Protein AF-W6KWW4-F1 (afdb_monomer_lite)

Sequence (302 aa):
MRHRQSNPKSNSNQPVPDLIQRDVLSSSEQDKVLVYFANSLRTSAMLLRVLACLHSFLAFVYTGFLFSGTVFASTALGPEERERLSRLLNVTTLMKATPPSIATGNSNAPHPSRLDQQTALQGLINGVTTSWGSMTIPLSVFCTLISIFLLLLGGYGCWKACLALRVSTEELLRMAPGNPHEEVRVDASKVPRPWGGAGRRSWNPKSPYFQYGISICASIQALVWAFAMMKANHATRELYGRIDPSLAPKLWFGIAGSFTEIITVFWQPLFHWFIGSMIQSMFTTREDLFSLSKARYVFEKL

Structure (mmCIF, N/CA/C/O backbone):
data_AF-W6KWW4-F1
#
_entry.id   AF-W6KWW4-F1
#
loop_
_atom_site.group_PDB
_atom_site.id
_atom_site.type_symbol
_atom_site.label_atom_id
_atom_site.label_alt_id
_atom_site.label_comp_id
_atom_site.label_asym_id
_atom_site.label_entity_id
_atom_site.label_seq_id
_atom_site.pdbx_PDB_ins_code
_atom_site.Cartn_x
_atom_site.Cartn_y
_atom_site.Cartn_z
_atom_site.occupancy
_atom_site.B_iso_or_equiv
_atom_site.auth_seq_id
_atom_site.auth_comp_id
_atom_site.auth_asym_id
_atom_site.auth_atom_id
_atom_site.pdbx_PDB_model_num
ATOM 1 N N . MET A 1 1 ? -21.616 14.546 6.491 1.00 34.47 1 MET A N 1
ATOM 2 C CA . MET A 1 1 ? -21.088 15.313 7.641 1.00 34.47 1 MET A CA 1
ATOM 3 C C . MET A 1 1 ? -21.943 16.559 7.817 1.00 34.47 1 MET A C 1
ATOM 5 O O . MET A 1 1 ? -21.930 17.413 6.942 1.00 34.47 1 MET A O 1
ATOM 9 N N . ARG A 1 2 ? -22.765 16.628 8.871 1.00 37.69 2 ARG A N 1
ATOM 10 C CA . ARG A 1 2 ? -23.582 17.814 9.182 1.00 37.69 2 ARG A CA 1
ATOM 11 C C . ARG A 1 2 ? -22.686 18.846 9.869 1.00 37.69 2 ARG A C 1
ATOM 13 O O . ARG A 1 2 ? -22.168 18.569 10.947 1.00 37.69 2 ARG A O 1
ATOM 20 N N . HIS A 1 3 ? -22.497 20.007 9.245 1.00 38.69 3 HIS A N 1
ATOM 21 C CA . HIS A 1 3 ? -21.849 21.149 9.883 1.00 38.69 3 HIS A CA 1
ATOM 22 C C . HIS A 1 3 ? -22.683 21.584 11.090 1.00 38.69 3 HIS A C 1
ATOM 24 O O . HIS A 1 3 ? -23.846 21.961 10.955 1.00 38.69 3 HIS A O 1
ATOM 30 N N . ARG A 1 4 ? -22.083 21.499 12.279 1.00 46.47 4 ARG A N 1
ATOM 31 C CA . ARG A 1 4 ? -22.642 22.023 13.524 1.00 46.47 4 ARG A CA 1
ATOM 32 C C . ARG A 1 4 ? -22.645 23.550 13.394 1.00 46.47 4 ARG A C 1
ATOM 34 O O . ARG A 1 4 ? -21.594 24.175 13.508 1.00 46.47 4 ARG A O 1
ATOM 41 N N . GLN A 1 5 ? -23.795 24.134 13.063 1.00 48.34 5 GLN A N 1
ATOM 42 C CA . GLN A 1 5 ? -23.975 25.582 13.108 1.00 48.34 5 GLN A CA 1
ATOM 43 C C . GLN A 1 5 ? -23.761 26.043 14.552 1.00 48.34 5 GLN A C 1
ATOM 45 O O . GLN A 1 5 ? -24.385 25.529 15.482 1.00 48.34 5 GLN A O 1
ATOM 50 N N . SER A 1 6 ? -22.830 26.976 14.737 1.00 52.91 6 SER A N 1
ATOM 51 C CA . SER A 1 6 ? -22.618 27.681 15.995 1.00 52.91 6 SER A CA 1
ATOM 52 C C . SER A 1 6 ? -23.889 28.450 16.334 1.00 52.91 6 SER A C 1
ATOM 54 O O . SER A 1 6 ? -24.252 29.391 15.627 1.00 52.91 6 SER A O 1
ATOM 56 N N . ASN A 1 7 ? -24.581 28.017 17.383 1.00 47.53 7 ASN A N 1
ATOM 57 C CA . ASN A 1 7 ? -25.821 28.642 17.813 1.00 47.53 7 ASN A CA 1
ATOM 58 C C . ASN A 1 7 ? -25.520 30.060 18.350 1.00 47.53 7 ASN A C 1
ATOM 60 O O . ASN A 1 7 ? -24.579 30.214 19.138 1.00 47.53 7 ASN A O 1
ATOM 64 N N . PRO A 1 8 ? -26.274 31.095 17.939 1.00 55.78 8 PRO A N 1
ATOM 65 C CA . PRO A 1 8 ? -26.162 32.436 18.498 1.00 55.78 8 PRO A CA 1
ATOM 66 C C . PRO A 1 8 ? -26.522 32.430 19.989 1.00 55.78 8 PRO A C 1
ATOM 68 O O . PRO A 1 8 ? -27.323 31.617 20.446 1.00 55.78 8 PRO A O 1
ATOM 71 N N . LYS A 1 9 ? -25.891 33.342 20.739 1.00 55.72 9 LYS A N 1
ATOM 72 C CA . LYS A 1 9 ? -26.060 33.572 22.183 1.00 55.72 9 LYS A CA 1
ATOM 73 C C . LYS A 1 9 ? -27.535 33.466 22.602 1.00 55.72 9 LYS A C 1
ATOM 75 O O . LYS A 1 9 ? -28.313 34.389 22.382 1.00 55.72 9 LYS A O 1
ATOM 80 N N . SER A 1 10 ? -27.890 32.336 23.210 1.00 49.59 10 SER A N 1
ATOM 81 C CA . SER A 1 10 ? -29.206 32.100 23.796 1.00 49.59 10 SER A CA 1
ATOM 82 C C . SER A 1 10 ? -29.290 32.799 25.149 1.00 49.59 10 SER A C 1
ATOM 84 O O . SER A 1 10 ? -28.442 32.591 26.015 1.00 49.59 10 SER A O 1
ATOM 86 N N . ASN A 1 11 ? -30.316 33.632 25.301 1.00 52.97 11 ASN A N 1
ATOM 87 C CA . ASN A 1 11 ? -30.688 34.329 26.530 1.00 52.97 11 ASN A CA 1
ATOM 88 C C . ASN A 1 11 ? -30.894 33.341 27.696 1.00 52.97 11 ASN A C 1
ATOM 90 O O . ASN A 1 11 ? -31.477 32.273 27.522 1.00 52.97 11 ASN A O 1
ATOM 94 N N . SER A 1 12 ? -30.430 33.716 28.889 1.00 56.47 12 SER A N 1
ATOM 95 C CA . SER A 1 12 ? -30.140 32.825 30.023 1.00 56.47 12 SER A CA 1
ATOM 96 C C . SER A 1 12 ? -31.324 32.357 30.881 1.00 56.47 12 SER A C 1
ATOM 98 O O . SER A 1 12 ? -31.077 31.751 31.914 1.00 56.47 12 SER A O 1
ATOM 100 N N . ASN A 1 13 ? -32.585 32.619 30.520 1.00 58.53 13 ASN A N 1
ATOM 101 C CA . ASN A 1 13 ? -33.708 32.449 31.464 1.00 58.53 13 ASN A CA 1
ATOM 102 C C . ASN A 1 13 ? -34.874 31.583 30.952 1.00 58.53 13 ASN A C 1
ATOM 104 O O . ASN A 1 13 ? -35.964 31.648 31.516 1.00 58.53 13 ASN A O 1
ATOM 108 N N . GLN A 1 14 ? -34.684 30.765 29.911 1.00 57.78 14 GLN A N 1
ATOM 109 C CA . GLN A 1 14 ? -35.671 29.725 29.598 1.00 57.78 14 GLN A CA 1
ATOM 110 C C . GLN A 1 14 ? -35.339 28.438 30.369 1.00 57.78 14 GLN A C 1
ATOM 112 O O . GLN A 1 14 ? -34.200 27.974 30.273 1.00 57.78 14 GLN A O 1
ATOM 117 N N . PRO A 1 15 ? -36.296 27.847 31.117 1.00 59.34 15 PRO A N 1
ATOM 118 C CA . PRO A 1 15 ? -36.127 26.508 31.665 1.00 59.34 15 PRO A CA 1
ATOM 119 C C . PRO A 1 15 ? -35.857 25.576 30.486 1.00 59.34 15 PRO A C 1
ATOM 121 O O . PRO A 1 15 ? -36.672 25.487 29.568 1.00 59.34 15 PRO A O 1
ATOM 124 N N . VAL A 1 16 ? -34.668 24.969 30.465 1.00 58.69 16 VAL A N 1
ATOM 125 C CA . VAL A 1 16 ? -34.269 24.013 29.428 1.00 58.69 16 VAL A CA 1
ATOM 126 C C . VAL A 1 16 ? -35.353 22.935 29.396 1.00 58.69 16 VAL A C 1
ATOM 128 O O . VAL A 1 16 ? -35.527 22.246 30.399 1.00 58.69 16 VAL A O 1
ATOM 131 N N . PRO A 1 17 ? -36.144 22.834 28.316 1.00 52.50 17 PRO A N 1
ATOM 132 C CA . PRO A 1 17 ? -37.313 21.976 28.317 1.00 52.50 17 PRO A CA 1
ATOM 133 C C . PRO A 1 17 ? -36.867 20.514 28.397 1.00 52.50 17 PRO A C 1
ATOM 135 O O . PRO A 1 17 ? -35.892 20.132 27.745 1.00 52.50 17 PRO A O 1
ATOM 138 N N . ASP A 1 18 ? -37.630 19.718 29.151 1.00 55.75 18 ASP A N 1
ATOM 139 C CA . ASP A 1 18 ? -37.575 18.261 29.399 1.00 55.75 18 ASP A CA 1
ATOM 140 C C . ASP A 1 18 ? -37.311 17.342 28.182 1.00 55.75 18 ASP A C 1
ATOM 142 O O . ASP A 1 18 ? -37.297 16.117 28.307 1.00 55.75 18 ASP A O 1
ATOM 146 N N . LEU A 1 19 ? -37.091 17.879 26.980 1.00 52.06 19 LEU A N 1
ATOM 147 C CA . LEU A 1 19 ? -36.761 17.110 25.783 1.00 52.06 19 LEU A CA 1
ATOM 148 C C . LEU A 1 19 ? -35.412 16.386 25.876 1.00 52.06 19 LEU A C 1
ATOM 150 O O . LEU A 1 19 ? -35.273 15.332 25.267 1.00 52.06 19 LEU A O 1
ATOM 154 N N . ILE A 1 20 ? -34.438 16.889 26.643 1.00 53.47 20 ILE A N 1
ATOM 155 C CA . ILE A 1 20 ? -33.155 16.178 26.825 1.00 53.47 20 ILE A CA 1
ATOM 156 C C . ILE A 1 20 ? -33.319 14.974 27.768 1.00 53.47 20 ILE A C 1
ATOM 158 O O . ILE A 1 20 ? -32.588 13.995 27.651 1.00 53.47 20 ILE A O 1
ATOM 162 N N . GLN A 1 21 ? -34.312 14.999 28.661 1.00 55.28 21 GLN A N 1
ATOM 163 C CA . GLN A 1 21 ? -34.545 13.921 29.624 1.00 55.28 21 GLN A CA 1
ATOM 164 C C . GLN A 1 21 ? -35.300 12.727 29.020 1.00 55.28 21 GLN A C 1
ATOM 166 O O . GLN A 1 21 ? -35.237 11.628 29.563 1.00 55.28 21 GLN A O 1
ATOM 171 N N . ARG A 1 22 ? -35.994 12.917 27.888 1.00 55.47 22 ARG A N 1
ATOM 172 C CA . ARG A 1 22 ? -36.823 11.873 27.258 1.00 55.47 22 ARG A CA 1
ATOM 173 C C . ARG A 1 22 ? -36.096 10.972 26.260 1.00 55.47 22 ARG A C 1
ATOM 175 O O . ARG A 1 22 ? -36.643 9.929 25.928 1.00 55.47 22 ARG A O 1
ATOM 182 N N . ASP A 1 23 ? -34.886 11.331 25.836 1.00 62.72 23 ASP A N 1
ATOM 183 C CA . ASP A 1 23 ? -34.110 10.585 24.827 1.00 62.72 23 ASP A CA 1
ATOM 184 C C . ASP A 1 23 ? -32.843 9.924 25.407 1.00 62.72 23 ASP A C 1
ATOM 186 O O . ASP A 1 23 ? -31.876 9.631 24.698 1.00 62.72 23 ASP A O 1
ATOM 190 N N . VAL A 1 24 ? -32.822 9.674 26.719 1.00 75.62 24 VAL A N 1
ATOM 191 C CA . VAL A 1 24 ? -31.775 8.848 27.330 1.00 75.62 24 VAL A CA 1
ATOM 192 C C . VAL A 1 24 ? -32.091 7.386 27.016 1.00 75.62 24 VAL A C 1
ATOM 194 O O . VAL A 1 24 ? -33.032 6.815 27.562 1.00 75.62 24 VAL A O 1
ATOM 197 N N . LEU A 1 25 ? -31.306 6.790 26.112 1.00 78.50 25 LEU A N 1
ATOM 198 C CA . LEU A 1 25 ? -31.387 5.367 25.764 1.00 78.50 25 LEU A CA 1
ATOM 199 C C . LEU A 1 25 ? -31.411 4.508 27.031 1.00 78.50 25 LEU A C 1
ATOM 201 O O . LEU A 1 25 ? -30.569 4.693 27.916 1.00 78.50 25 LEU A O 1
ATOM 205 N N . SER A 1 26 ? -32.313 3.529 27.087 1.00 84.12 26 SER A N 1
ATOM 206 C CA . SER A 1 26 ? -32.343 2.556 28.182 1.00 84.12 26 SER A CA 1
ATOM 207 C C . SER A 1 26 ? -31.029 1.767 28.249 1.00 84.12 26 SER A C 1
ATOM 209 O O . SER A 1 26 ? -30.353 1.576 27.234 1.00 84.12 26 SER A O 1
ATOM 211 N N . SER A 1 27 ? -30.670 1.242 29.425 1.00 83.75 27 SER A N 1
ATOM 212 C CA . SER A 1 27 ? -29.452 0.429 29.597 1.00 83.75 27 SER A CA 1
ATOM 213 C C . SER A 1 27 ? -29.380 -0.733 28.594 1.00 83.75 27 SER A C 1
ATOM 215 O O . SER A 1 27 ? -28.326 -0.991 28.012 1.00 83.75 27 SER A O 1
ATOM 217 N N . SER A 1 28 ? -30.527 -1.355 28.300 1.00 87.25 28 SER A N 1
ATOM 218 C CA . SER A 1 28 ? -30.650 -2.432 27.311 1.00 87.25 28 SER A CA 1
ATOM 219 C C . SER A 1 28 ? -30.416 -1.980 25.861 1.00 87.25 28 SER A C 1
ATOM 221 O O . SER A 1 28 ? -29.899 -2.744 25.045 1.00 87.25 28 SER A O 1
ATOM 223 N N . GLU A 1 29 ? -30.782 -0.746 25.508 1.00 87.56 29 GLU A N 1
ATOM 224 C CA . GLU A 1 29 ? -30.522 -0.185 24.179 1.00 87.56 29 GLU A CA 1
ATOM 225 C C . GLU A 1 29 ? -29.062 0.227 24.037 1.00 87.56 29 GLU A C 1
ATOM 227 O O . GLU A 1 29 ? -28.452 -0.038 23.002 1.00 87.56 29 GLU A O 1
ATOM 232 N N . GLN A 1 30 ? -28.471 0.792 25.092 1.00 86.12 30 GLN A N 1
ATOM 233 C CA . GLN A 1 30 ? -27.044 1.105 25.128 1.00 86.12 30 GLN A CA 1
ATOM 234 C C . GLN A 1 30 ? -26.189 -0.161 24.948 1.00 86.12 30 GLN A C 1
ATOM 236 O O . GLN A 1 30 ? -25.231 -0.140 24.173 1.00 86.12 30 GLN A O 1
ATOM 241 N N . ASP A 1 31 ? -26.572 -1.283 25.571 1.00 88.12 31 ASP A N 1
ATOM 242 C CA . ASP A 1 31 ? -25.950 -2.594 25.341 1.00 88.12 31 ASP A CA 1
ATOM 243 C C . ASP A 1 31 ? -26.013 -3.015 23.872 1.00 88.12 31 ASP A C 1
ATOM 245 O O . ASP A 1 31 ? -24.997 -3.384 23.278 1.00 88.12 31 ASP A O 1
ATOM 249 N N . LYS A 1 32 ? -27.196 -2.922 23.254 1.00 90.81 32 LYS A N 1
ATOM 250 C CA . LYS A 1 32 ? -27.379 -3.267 21.836 1.00 90.81 32 LYS A CA 1
ATOM 251 C C . LYS A 1 32 ? -26.505 -2.399 20.933 1.00 90.81 32 LYS A C 1
ATOM 253 O O . LYS A 1 32 ? -25.902 -2.920 19.995 1.00 90.81 32 LYS A O 1
ATOM 258 N N . VAL A 1 33 ? -26.398 -1.103 21.227 1.00 90.00 33 VAL A N 1
ATOM 259 C CA . VAL A 1 33 ? -25.553 -0.161 20.479 1.00 90.00 33 VAL A CA 1
ATOM 260 C C . VAL A 1 33 ? -24.068 -0.510 20.634 1.00 90.00 33 VAL A C 1
ATOM 262 O O . VAL A 1 33 ? -23.355 -0.593 19.632 1.00 90.00 33 VAL A O 1
ATOM 265 N N . LEU A 1 34 ? -23.596 -0.786 21.855 1.00 89.31 34 LEU A N 1
ATOM 266 C CA . LEU A 1 34 ? -22.210 -1.202 22.110 1.00 89.31 34 LEU A CA 1
ATOM 267 C C . LEU A 1 34 ? -21.867 -2.512 21.390 1.00 89.31 34 LEU A C 1
ATOM 269 O O . LEU A 1 34 ? -20.832 -2.600 20.727 1.00 89.31 34 LEU A O 1
ATOM 273 N N . VAL A 1 35 ? -22.751 -3.510 21.468 1.00 91.12 35 VAL A N 1
ATOM 274 C CA . VAL A 1 35 ? -22.589 -4.796 20.773 1.00 91.12 35 VAL A CA 1
ATOM 275 C C . VAL A 1 35 ? -22.565 -4.598 19.257 1.00 91.12 35 VAL A C 1
ATOM 277 O O . VAL A 1 35 ? -21.715 -5.174 18.576 1.00 91.12 35 VAL A O 1
ATOM 280 N N . TYR A 1 36 ? -23.443 -3.750 18.717 1.00 92.62 36 TYR A N 1
ATOM 281 C CA . TYR A 1 36 ? -23.451 -3.413 17.294 1.00 92.62 36 TYR A CA 1
ATOM 282 C C . TYR A 1 36 ? -22.120 -2.791 16.845 1.00 92.62 36 TYR A C 1
ATOM 284 O O . TYR A 1 36 ? -21.527 -3.244 15.863 1.00 92.62 36 TYR A O 1
ATOM 292 N N . PHE A 1 37 ? -21.593 -1.808 17.583 1.00 92.12 37 PHE A N 1
ATOM 293 C CA . PHE A 1 37 ? -20.307 -1.188 17.254 1.00 92.12 37 PHE A CA 1
ATOM 294 C C . PHE A 1 37 ? -19.126 -2.152 17.400 1.00 92.12 37 PHE A C 1
ATOM 296 O O . PHE A 1 37 ? -18.246 -2.170 16.536 1.00 92.12 37 PHE A O 1
ATOM 303 N N . ALA A 1 38 ? -19.118 -2.999 18.432 1.00 90.75 38 ALA A N 1
ATOM 304 C CA . ALA A 1 38 ? -18.105 -4.038 18.592 1.00 90.75 38 ALA A CA 1
ATOM 305 C C . ALA A 1 38 ? -18.118 -5.024 17.407 1.00 90.75 38 ALA A C 1
ATOM 307 O O . ALA A 1 38 ? -17.063 -5.365 16.861 1.00 90.75 38 ALA A O 1
ATOM 308 N N . ASN A 1 39 ? -19.306 -5.421 16.942 1.00 93.19 39 ASN A N 1
ATOM 309 C CA . ASN A 1 39 ? -19.469 -6.268 15.758 1.00 93.19 39 ASN A CA 1
ATOM 310 C C . ASN A 1 39 ? -19.024 -5.563 14.465 1.00 93.19 39 ASN A C 1
ATOM 312 O O . ASN A 1 39 ? -18.379 -6.182 13.612 1.00 93.19 39 ASN A O 1
ATOM 316 N N . SER A 1 40 ? -19.294 -4.263 14.331 1.00 93.19 40 SER A N 1
ATOM 317 C CA . SER A 1 40 ? -18.820 -3.449 13.205 1.00 93.19 40 SER A CA 1
ATOM 318 C C . SER A 1 40 ? -17.286 -3.357 13.166 1.00 93.19 40 SER A C 1
ATOM 320 O O . SER A 1 40 ? -16.666 -3.599 12.123 1.00 93.19 40 SER A O 1
ATOM 322 N N . LEU A 1 41 ? -16.639 -3.126 14.317 1.00 92.06 41 LEU A N 1
ATOM 323 C CA . LEU A 1 41 ? -15.176 -3.151 14.439 1.00 92.06 41 LEU A CA 1
ATOM 324 C C . LEU A 1 41 ? -14.597 -4.529 14.104 1.00 92.06 41 LEU A C 1
ATOM 326 O O . LEU A 1 41 ? -13.584 -4.619 13.409 1.00 92.06 41 LEU A O 1
ATOM 330 N N . ARG A 1 42 ? -15.250 -5.611 14.541 1.00 92.50 42 ARG A N 1
ATOM 331 C CA . ARG A 1 42 ? -14.840 -6.987 14.222 1.00 92.50 42 ARG A CA 1
ATOM 332 C C . ARG A 1 42 ? -14.908 -7.269 12.722 1.00 92.50 42 ARG A C 1
ATOM 334 O O . ARG A 1 42 ? -13.981 -7.871 12.182 1.00 92.50 42 ARG A O 1
ATOM 341 N N . THR A 1 43 ? -15.964 -6.810 12.055 1.00 93.62 43 THR A N 1
ATOM 342 C CA . THR A 1 43 ? -16.135 -6.943 10.599 1.00 93.62 43 THR A CA 1
ATOM 343 C C . THR A 1 43 ? -15.056 -6.157 9.855 1.00 93.62 43 THR A C 1
ATOM 345 O O . THR A 1 43 ? -14.377 -6.697 8.982 1.00 93.62 43 THR A O 1
ATOM 348 N N . SER A 1 44 ? -14.794 -4.922 10.280 1.00 92.19 44 SER A N 1
ATOM 349 C CA . SER A 1 44 ? -13.699 -4.106 9.745 1.00 92.19 44 SER A CA 1
ATOM 350 C C . SER A 1 44 ? -12.321 -4.757 9.977 1.00 92.19 44 SER A C 1
ATOM 352 O O . SER A 1 44 ? -11.452 -4.725 9.108 1.00 92.19 44 SER A O 1
ATOM 354 N N . ALA A 1 45 ? -12.114 -5.441 11.108 1.00 91.12 45 ALA A N 1
ATOM 355 C CA . ALA A 1 45 ? -10.891 -6.207 11.354 1.00 91.12 45 ALA A CA 1
ATOM 356 C C . ALA A 1 45 ? -10.769 -7.447 10.449 1.00 91.12 45 ALA A C 1
ATOM 358 O O . ALA A 1 45 ? -9.652 -7.840 10.114 1.00 91.12 45 ALA A O 1
ATOM 359 N N . MET A 1 46 ? -11.881 -8.064 10.026 1.00 94.06 46 MET A N 1
ATOM 360 C CA . MET A 1 46 ? -11.849 -9.120 9.005 1.00 94.06 46 MET A CA 1
ATOM 361 C C . MET A 1 46 ? -11.417 -8.566 7.647 1.00 94.06 46 MET A C 1
ATOM 363 O O . MET A 1 46 ? -10.550 -9.166 7.015 1.00 94.06 46 MET A O 1
ATOM 367 N N . LEU A 1 47 ? -11.935 -7.401 7.240 1.00 93.31 47 LEU A N 1
ATOM 368 C CA . LEU A 1 47 ? -11.487 -6.718 6.022 1.00 93.31 47 LEU A CA 1
ATOM 369 C C . LEU A 1 47 ? -9.970 -6.478 6.049 1.00 93.31 47 LEU A C 1
ATOM 371 O O . LEU A 1 47 ? -9.278 -6.770 5.077 1.00 93.31 47 LEU A O 1
ATOM 375 N N . LEU A 1 48 ? -9.427 -6.030 7.184 1.00 90.94 48 LEU A N 1
ATOM 376 C CA . LEU A 1 48 ? -7.989 -5.801 7.322 1.00 90.94 48 LEU A CA 1
ATOM 377 C C . LEU A 1 48 ? -7.158 -7.099 7.214 1.00 90.94 48 LEU A C 1
ATOM 379 O O . LEU A 1 48 ? -6.045 -7.066 6.690 1.00 90.94 48 LEU A O 1
ATOM 383 N N . ARG A 1 49 ? -7.697 -8.256 7.628 1.00 93.06 49 ARG A N 1
ATOM 384 C CA . ARG A 1 49 ? -7.059 -9.567 7.384 1.00 93.06 49 ARG A CA 1
ATOM 385 C C . ARG A 1 49 ? -7.059 -9.927 5.905 1.00 93.06 49 ARG A C 1
ATOM 387 O O . ARG A 1 49 ? -6.031 -10.369 5.406 1.00 93.06 49 ARG A O 1
ATOM 394 N N . VAL A 1 50 ? -8.178 -9.709 5.212 1.00 95.44 50 VAL A N 1
ATOM 395 C CA . VAL A 1 50 ? -8.269 -9.926 3.760 1.00 95.44 50 VAL A CA 1
ATOM 396 C C . VAL A 1 50 ? -7.245 -9.054 3.035 1.00 95.44 50 VAL A C 1
ATOM 398 O O . VAL A 1 50 ? -6.511 -9.554 2.189 1.00 95.44 50 VAL A O 1
ATOM 401 N N . LEU A 1 51 ? -7.108 -7.784 3.428 1.00 91.06 51 LEU A N 1
ATOM 402 C CA . LEU A 1 51 ? -6.096 -6.879 2.877 1.00 91.06 51 LEU A CA 1
ATOM 403 C C . LEU A 1 51 ? -4.659 -7.320 3.190 1.00 91.06 51 LEU A C 1
ATOM 405 O O . LEU A 1 51 ? -3.779 -7.159 2.344 1.00 91.06 51 LEU A O 1
ATOM 409 N N . ALA A 1 52 ? -4.402 -7.892 4.369 1.00 88.94 52 ALA A N 1
ATOM 410 C CA . ALA A 1 52 ? -3.098 -8.468 4.698 1.00 88.94 52 ALA A CA 1
ATOM 411 C C . ALA A 1 52 ? -2.774 -9.680 3.806 1.00 88.94 52 ALA A C 1
ATOM 413 O O . ALA A 1 52 ? -1.674 -9.765 3.265 1.00 88.94 52 ALA A O 1
ATOM 414 N N . CYS A 1 53 ? -3.741 -10.579 3.591 1.00 93.81 53 CYS A N 1
ATOM 415 C CA . CYS A 1 53 ? -3.594 -11.700 2.660 1.00 93.81 53 CYS A CA 1
ATOM 416 C C . CYS A 1 53 ? -3.384 -11.217 1.220 1.00 93.81 53 CYS A C 1
ATOM 418 O O . CYS A 1 53 ? -2.524 -11.746 0.520 1.00 93.81 53 CYS A O 1
ATOM 420 N N . LEU A 1 54 ? -4.114 -10.181 0.797 1.00 92.00 54 LEU A N 1
ATOM 421 C CA . LEU A 1 54 ? -3.964 -9.576 -0.523 1.00 92.00 54 LEU A CA 1
ATOM 422 C C . LEU A 1 54 ? -2.558 -8.986 -0.722 1.00 92.00 54 LEU A C 1
ATOM 424 O O . LEU A 1 54 ? -1.984 -9.172 -1.788 1.00 92.00 54 LEU A O 1
ATOM 428 N N . HIS A 1 55 ? -1.960 -8.356 0.298 1.00 87.69 55 HIS A N 1
ATOM 429 C CA . HIS A 1 55 ? -0.557 -7.913 0.240 1.00 87.69 55 HIS A CA 1
ATOM 430 C C . HIS A 1 55 ? 0.406 -9.071 0.001 1.00 87.69 55 HIS A C 1
ATOM 432 O O . HIS A 1 55 ? 1.275 -8.976 -0.862 1.00 87.69 55 HIS A O 1
ATOM 438 N N . SER A 1 56 ? 0.261 -10.157 0.763 1.00 84.25 56 SER A N 1
ATOM 439 C CA . SER A 1 56 ? 1.112 -11.339 0.611 1.00 84.25 56 SER A CA 1
ATOM 440 C C . SER A 1 56 ? 0.944 -11.979 -0.765 1.00 84.25 56 SER A C 1
ATOM 442 O O . SER A 1 56 ? 1.932 -12.367 -1.382 1.00 84.25 56 SER A O 1
ATOM 444 N N . PHE A 1 57 ? -0.288 -12.037 -1.275 1.00 92.69 57 PHE A N 1
ATOM 445 C CA . PHE A 1 57 ? -0.569 -12.533 -2.618 1.00 92.69 57 PHE A CA 1
ATOM 446 C C . PHE A 1 57 ? 0.048 -11.639 -3.702 1.00 92.69 57 PHE A C 1
ATOM 448 O O . PHE A 1 57 ? 0.708 -12.143 -4.604 1.00 92.69 57 PHE A O 1
ATOM 455 N N . LEU A 1 58 ? -0.085 -10.315 -3.595 1.00 87.50 58 LEU A N 1
ATOM 456 C CA . LEU A 1 58 ? 0.531 -9.381 -4.542 1.00 87.50 58 LEU A CA 1
ATOM 457 C C . LEU A 1 58 ? 2.061 -9.455 -4.500 1.00 87.50 58 LEU A C 1
ATOM 459 O O . LEU A 1 58 ? 2.694 -9.481 -5.551 1.00 87.50 58 LEU A O 1
ATOM 463 N N . ALA A 1 59 ? 2.663 -9.577 -3.314 1.00 87.00 59 ALA A N 1
ATOM 464 C CA . ALA A 1 59 ? 4.101 -9.804 -3.175 1.00 87.00 59 ALA A CA 1
ATOM 465 C C . ALA A 1 59 ? 4.543 -11.110 -3.863 1.00 87.00 59 ALA A C 1
ATOM 467 O O . ALA A 1 59 ? 5.578 -11.143 -4.533 1.00 87.00 59 ALA A O 1
ATOM 468 N N . PHE A 1 60 ? 3.742 -12.173 -3.745 1.00 88.69 60 PHE A N 1
ATOM 469 C CA . PHE A 1 60 ? 3.971 -13.434 -4.449 1.00 88.69 60 PHE A CA 1
ATOM 470 C C . PHE A 1 60 ? 3.875 -13.273 -5.974 1.00 88.69 60 PHE A C 1
ATOM 472 O O . PHE A 1 60 ? 4.767 -13.726 -6.687 1.00 88.69 60 PHE A O 1
ATOM 479 N N . VAL A 1 61 ? 2.863 -12.562 -6.483 1.00 86.75 61 VAL A N 1
ATOM 480 C CA . VAL A 1 61 ? 2.727 -12.260 -7.921 1.00 86.75 61 VAL A CA 1
ATOM 481 C C . VAL A 1 61 ? 3.928 -11.456 -8.434 1.00 86.75 61 VAL A C 1
ATOM 483 O O . VAL A 1 61 ? 4.501 -11.806 -9.462 1.00 86.75 61 VAL A O 1
ATOM 486 N N . TYR A 1 62 ? 4.371 -10.436 -7.693 1.00 80.12 62 TYR A N 1
ATOM 487 C CA . TYR A 1 62 ? 5.564 -9.648 -8.031 1.00 80.12 62 TYR A CA 1
ATOM 488 C C . TYR A 1 62 ? 6.833 -10.500 -8.051 1.00 80.12 62 TYR A C 1
ATOM 490 O O . TYR A 1 62 ? 7.687 -10.329 -8.918 1.00 80.12 62 TYR A O 1
ATOM 498 N N . THR A 1 63 ? 6.945 -11.447 -7.121 1.00 80.88 63 THR A N 1
ATOM 499 C CA . THR A 1 63 ? 8.041 -12.419 -7.104 1.00 80.88 63 THR A CA 1
ATOM 500 C C . THR A 1 63 ? 7.996 -13.292 -8.360 1.00 80.88 63 THR A C 1
ATOM 502 O O . THR A 1 63 ? 9.017 -13.467 -9.021 1.00 80.88 63 THR A O 1
ATOM 505 N N . GLY A 1 64 ? 6.809 -13.766 -8.749 1.00 82.44 64 GLY A N 1
ATOM 506 C CA . GLY A 1 64 ? 6.592 -14.483 -10.005 1.00 82.44 64 GLY A CA 1
ATOM 507 C C . GLY A 1 64 ? 7.025 -13.672 -11.228 1.00 82.44 64 GLY A C 1
ATOM 508 O O . GLY A 1 64 ? 7.754 -14.200 -12.062 1.00 82.44 64 GLY A O 1
ATOM 509 N N . PHE A 1 65 ? 6.666 -12.385 -11.299 1.00 76.62 65 PHE A N 1
ATOM 510 C CA . PHE A 1 65 ? 7.102 -11.495 -12.380 1.00 76.62 65 PHE A CA 1
ATOM 511 C C . PHE A 1 65 ? 8.611 -11.249 -12.396 1.00 76.62 65 PHE A C 1
ATOM 513 O O . PHE A 1 65 ? 9.200 -11.172 -13.471 1.00 76.62 65 PHE A O 1
ATOM 520 N N . LEU A 1 66 ? 9.259 -11.167 -11.232 1.00 80.19 66 LEU A N 1
ATOM 521 C CA . LEU A 1 66 ? 10.716 -11.061 -11.143 1.00 80.19 66 LEU A CA 1
ATOM 522 C C . LEU A 1 66 ? 11.390 -12.305 -11.748 1.00 80.19 66 LEU A C 1
ATOM 524 O O . LEU A 1 66 ? 12.313 -12.193 -12.559 1.00 80.19 66 LEU A O 1
ATOM 528 N N . PHE A 1 67 ? 10.903 -13.498 -11.397 1.00 75.38 67 PHE A N 1
ATOM 529 C CA . PHE A 1 67 ? 11.416 -14.754 -11.943 1.00 75.38 67 PHE A CA 1
ATOM 530 C C . PHE A 1 67 ? 11.085 -14.911 -13.430 1.00 75.38 67 PHE A C 1
ATOM 532 O O . PHE A 1 67 ? 11.964 -15.251 -14.214 1.00 75.38 67 PHE A O 1
ATOM 539 N N . SER A 1 68 ? 9.862 -14.601 -13.864 1.00 75.44 68 SER A N 1
ATOM 540 C CA . SER A 1 68 ? 9.507 -14.691 -15.282 1.00 75.44 68 SER A CA 1
ATOM 541 C C . SER A 1 68 ? 10.255 -13.656 -16.114 1.00 75.44 68 SER A C 1
ATOM 543 O O . SER A 1 68 ? 10.693 -13.975 -17.207 1.00 75.44 68 SER A O 1
ATOM 545 N N . GLY A 1 69 ? 10.442 -12.434 -15.611 1.00 67.00 69 GLY A N 1
ATOM 546 C CA . GLY A 1 69 ? 11.145 -11.352 -16.299 1.00 67.00 69 GLY A CA 1
ATOM 547 C C . GLY A 1 69 ? 12.644 -11.605 -16.434 1.00 67.00 69 GLY A C 1
ATOM 548 O O . GLY A 1 69 ? 13.214 -11.328 -17.483 1.00 67.00 69 GLY A O 1
ATOM 549 N N . THR A 1 70 ? 13.285 -12.206 -15.429 1.00 59.19 70 THR A N 1
ATOM 550 C CA . THR A 1 70 ? 14.689 -12.651 -15.533 1.00 59.19 70 THR A CA 1
ATOM 551 C C . THR A 1 70 ? 14.845 -13.828 -16.502 1.00 59.19 70 THR A C 1
ATOM 553 O O . THR A 1 70 ? 15.804 -13.874 -17.278 1.00 59.19 70 THR A O 1
ATOM 556 N N . VAL A 1 71 ? 13.867 -14.739 -16.544 1.00 52.44 71 VAL A N 1
ATOM 557 C CA . VAL A 1 71 ? 13.813 -15.830 -17.531 1.00 52.44 71 VAL A CA 1
ATOM 558 C C . VAL A 1 71 ? 13.540 -15.296 -18.943 1.00 52.44 71 VAL A C 1
ATOM 560 O O . VAL A 1 71 ? 14.216 -15.691 -19.888 1.00 52.44 71 VAL A O 1
ATOM 563 N N . PHE A 1 72 ? 12.626 -14.341 -19.113 1.00 50.62 72 PHE A N 1
ATOM 564 C CA . PHE A 1 72 ? 12.347 -13.715 -20.406 1.00 50.62 72 PHE A CA 1
ATOM 565 C C . PHE A 1 72 ? 13.514 -12.849 -20.873 1.00 50.62 72 PHE A C 1
ATOM 567 O O . PHE A 1 72 ? 13.917 -12.974 -22.014 1.00 50.62 72 PHE A O 1
ATOM 574 N N . ALA A 1 73 ? 14.146 -12.043 -20.022 1.00 55.59 73 ALA A N 1
ATOM 575 C CA . ALA A 1 73 ? 15.321 -11.261 -20.416 1.00 55.59 73 ALA A CA 1
ATOM 576 C C . ALA A 1 73 ? 16.510 -12.153 -20.825 1.00 55.59 73 ALA A C 1
ATOM 578 O O . ALA A 1 73 ? 17.271 -11.805 -21.728 1.00 55.59 73 ALA A O 1
ATOM 579 N N . SER A 1 74 ? 16.658 -13.329 -20.204 1.00 50.88 74 SER A N 1
ATOM 580 C CA . SER A 1 74 ? 17.704 -14.289 -20.574 1.00 50.88 74 SER A CA 1
ATOM 581 C C . SER A 1 74 ? 17.386 -15.098 -21.839 1.00 50.88 74 SER A C 1
ATOM 583 O O . SER A 1 74 ? 18.329 -15.569 -22.480 1.00 50.88 74 SER A O 1
ATOM 585 N N . THR A 1 75 ? 16.112 -15.201 -22.243 1.00 49.59 75 THR A N 1
ATOM 586 C CA . THR A 1 75 ? 15.652 -15.981 -23.414 1.00 49.59 75 THR A CA 1
ATOM 587 C C . THR A 1 75 ? 15.183 -15.143 -24.611 1.00 49.59 75 THR A C 1
ATOM 589 O O . THR A 1 75 ? 15.228 -15.633 -25.734 1.00 49.59 75 THR A O 1
ATOM 592 N N . ALA A 1 76 ? 14.775 -13.887 -24.405 1.00 46.31 76 ALA A N 1
ATOM 593 C CA . ALA A 1 76 ? 14.183 -13.013 -25.424 1.00 46.31 76 ALA A CA 1
ATOM 594 C C . ALA A 1 76 ? 15.190 -12.563 -26.483 1.00 46.31 76 ALA A C 1
ATOM 596 O O . ALA A 1 76 ? 14.818 -12.380 -27.633 1.00 46.31 76 ALA A O 1
ATOM 597 N N . LEU A 1 77 ? 16.471 -12.458 -26.127 1.00 50.44 77 LEU A N 1
ATOM 598 C CA . LEU A 1 77 ? 17.535 -12.407 -27.123 1.00 50.44 77 LEU A CA 1
ATOM 599 C C . LEU A 1 77 ? 17.765 -13.831 -27.629 1.00 50.44 77 LEU A C 1
ATOM 601 O O . LEU A 1 77 ? 18.613 -14.553 -27.091 1.00 50.44 77 LEU A O 1
ATOM 605 N N . GLY A 1 78 ? 16.989 -14.223 -28.640 1.00 56.53 78 GLY A N 1
ATOM 606 C CA . GLY A 1 78 ? 17.173 -15.492 -29.334 1.00 56.53 78 GLY A CA 1
ATOM 607 C C . GLY A 1 78 ? 18.621 -15.640 -29.829 1.00 56.53 78 GLY A C 1
ATOM 608 O O . GLY A 1 78 ? 19.304 -14.632 -30.050 1.00 56.53 78 GLY A O 1
ATOM 609 N N . PRO A 1 79 ? 19.126 -16.873 -30.009 1.00 65.31 79 PRO A N 1
ATOM 610 C CA . PRO A 1 79 ? 20.505 -17.097 -30.445 1.00 65.31 79 PRO A CA 1
ATOM 611 C C . PRO A 1 79 ? 20.828 -16.345 -31.747 1.00 65.31 79 PRO A C 1
ATOM 613 O O . PRO A 1 79 ? 21.900 -15.756 -31.841 1.00 65.31 79 PRO A O 1
ATOM 616 N N . GLU A 1 80 ? 19.874 -16.246 -32.681 1.00 64.31 80 GLU A N 1
ATOM 617 C CA . GLU A 1 80 ? 20.022 -15.457 -33.913 1.00 64.31 80 GLU A CA 1
ATOM 618 C C . GLU A 1 80 ? 20.129 -13.946 -33.681 1.00 64.31 80 GLU A C 1
ATOM 620 O O . GLU A 1 80 ? 20.882 -13.276 -34.381 1.00 64.31 80 GLU A O 1
ATOM 625 N N . GLU A 1 81 ? 19.395 -13.374 -32.724 1.00 60.34 81 GLU A N 1
ATOM 626 C CA . GLU A 1 81 ? 19.487 -11.940 -32.432 1.00 60.34 81 GLU A CA 1
ATOM 627 C C . GLU A 1 81 ? 20.785 -11.606 -31.707 1.00 60.34 81 GLU A C 1
ATOM 62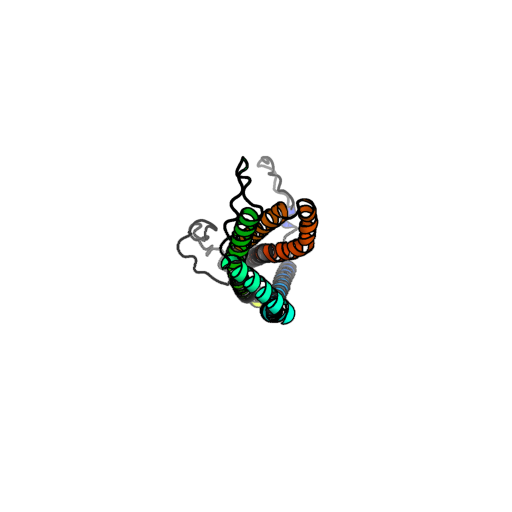9 O O . GLU A 1 81 ? 21.417 -10.602 -32.035 1.00 60.34 81 GLU A O 1
ATOM 634 N N . ARG A 1 82 ? 21.241 -12.479 -30.796 1.00 63.16 82 ARG A N 1
ATOM 635 C CA . ARG A 1 82 ? 22.584 -12.374 -30.204 1.00 63.16 82 ARG A CA 1
ATOM 636 C C . ARG A 1 82 ? 23.663 -12.467 -31.269 1.00 63.16 82 ARG A C 1
ATOM 638 O O . ARG A 1 82 ? 24.631 -11.713 -31.216 1.00 63.16 82 ARG A O 1
ATOM 645 N N . GLU A 1 83 ? 23.488 -13.360 -32.237 1.00 68.94 83 GLU A N 1
ATOM 646 C CA . GLU A 1 83 ? 24.420 -13.521 -33.344 1.00 68.94 83 GLU A CA 1
ATOM 647 C C . GLU A 1 83 ? 24.366 -12.340 -34.323 1.00 68.94 83 GLU A C 1
ATOM 649 O O . GLU A 1 83 ? 25.401 -11.872 -34.785 1.00 68.94 83 GLU A O 1
ATOM 654 N N . ARG A 1 84 ? 23.191 -11.773 -34.609 1.00 67.19 84 ARG A N 1
ATOM 655 C CA . ARG A 1 84 ? 23.072 -10.539 -35.401 1.00 67.19 84 ARG A CA 1
ATOM 656 C C . ARG A 1 84 ? 23.725 -9.358 -34.695 1.00 67.19 84 ARG A C 1
ATOM 658 O O . ARG A 1 84 ? 24.446 -8.606 -35.344 1.00 67.19 84 ARG A O 1
ATOM 665 N N . LEU A 1 85 ? 23.527 -9.219 -33.385 1.00 62.25 85 LEU A N 1
ATOM 666 C CA . LEU A 1 85 ? 24.192 -8.198 -32.576 1.00 62.25 85 LEU A CA 1
ATOM 667 C C . LEU A 1 85 ? 25.709 -8.393 -32.566 1.00 62.25 85 LEU A C 1
ATOM 669 O O . LEU A 1 85 ? 26.436 -7.422 -32.762 1.00 62.25 85 LEU A O 1
ATOM 673 N N . SER A 1 86 ? 26.195 -9.627 -32.408 1.00 65.62 86 SER A N 1
ATOM 674 C CA . SER A 1 86 ? 27.633 -9.915 -32.422 1.00 65.62 86 SER A CA 1
ATOM 675 C C . SER A 1 86 ? 28.252 -9.706 -33.806 1.00 65.62 86 SER A C 1
ATOM 677 O O . SER A 1 86 ? 29.335 -9.134 -33.905 1.00 65.62 86 SER A O 1
ATOM 679 N N . ARG A 1 87 ? 27.551 -10.071 -34.889 1.00 70.50 87 ARG A N 1
ATOM 680 C CA . ARG A 1 87 ? 27.971 -9.796 -36.273 1.00 70.50 87 ARG A CA 1
ATOM 681 C C . ARG A 1 87 ? 27.995 -8.297 -36.564 1.00 70.50 87 ARG A C 1
ATOM 683 O O . ARG A 1 87 ? 28.968 -7.824 -37.139 1.00 70.50 87 ARG A O 1
ATOM 690 N N . LEU A 1 88 ? 26.983 -7.540 -36.139 1.00 63.12 88 LEU A N 1
ATOM 691 C CA . LEU A 1 88 ? 26.967 -6.080 -36.283 1.00 63.12 88 LEU A CA 1
ATOM 692 C C . LEU A 1 88 ? 28.110 -5.429 -35.497 1.00 63.12 88 LEU A C 1
ATOM 694 O O . LEU A 1 88 ? 28.795 -4.557 -36.031 1.00 63.12 88 LEU A O 1
ATOM 698 N N . LEU A 1 89 ? 28.381 -5.892 -34.274 1.00 61.06 89 LEU A N 1
ATOM 699 C CA . LEU A 1 89 ? 29.544 -5.468 -33.491 1.00 61.06 89 LEU A CA 1
ATOM 700 C C . LEU A 1 89 ? 30.863 -5.783 -34.212 1.00 61.06 89 LEU A C 1
ATOM 702 O O . LEU A 1 89 ? 31.695 -4.888 -34.327 1.00 61.06 89 LEU A O 1
ATOM 706 N N . ASN A 1 90 ? 31.013 -6.991 -34.769 1.00 67.12 90 ASN A N 1
ATOM 707 C CA . ASN A 1 90 ? 32.218 -7.439 -35.476 1.00 67.12 90 ASN A CA 1
ATOM 708 C C . ASN A 1 90 ? 32.472 -6.698 -36.798 1.00 67.12 90 ASN A C 1
ATOM 710 O O . ASN A 1 90 ? 33.607 -6.335 -37.095 1.00 67.12 90 ASN A O 1
ATOM 714 N N . VAL A 1 91 ? 31.430 -6.436 -37.593 1.00 63.88 91 VAL A N 1
ATOM 715 C CA . VAL A 1 91 ? 31.550 -5.628 -38.820 1.00 63.88 91 VAL A CA 1
ATOM 716 C C . VAL A 1 91 ? 31.965 -4.198 -38.468 1.00 63.88 91 VAL A C 1
ATOM 718 O O . VAL A 1 91 ? 32.808 -3.608 -39.142 1.00 63.88 91 VAL A O 1
ATOM 721 N N . THR A 1 92 ? 31.445 -3.663 -37.363 1.00 55.25 92 THR A N 1
ATOM 722 C CA . THR A 1 92 ? 31.792 -2.317 -36.896 1.00 55.25 92 THR A CA 1
ATOM 723 C C . THR A 1 92 ? 33.249 -2.233 -36.414 1.00 55.25 92 THR A C 1
ATOM 725 O O . THR A 1 92 ? 33.938 -1.260 -36.723 1.00 55.25 92 THR A O 1
ATOM 728 N N . THR A 1 93 ? 33.770 -3.243 -35.703 1.00 57.62 93 THR A N 1
ATOM 729 C CA . THR A 1 93 ? 35.201 -3.302 -35.336 1.00 57.62 93 THR A CA 1
ATOM 730 C C . THR A 1 93 ? 36.106 -3.483 -36.550 1.00 57.62 93 THR A C 1
ATOM 732 O O . THR A 1 93 ? 37.178 -2.881 -36.586 1.00 57.62 93 THR A O 1
ATOM 735 N N . LEU A 1 94 ? 35.674 -4.238 -37.564 1.00 53.00 94 LEU A N 1
ATOM 736 C CA . LEU A 1 94 ? 36.439 -4.436 -38.798 1.00 53.00 94 LEU A CA 1
ATOM 737 C C . LEU A 1 94 ? 36.555 -3.142 -39.624 1.00 53.00 94 LEU A C 1
ATOM 739 O O . LEU A 1 94 ? 37.637 -2.810 -40.109 1.00 53.00 94 LEU A O 1
ATOM 743 N N . MET A 1 95 ? 35.477 -2.354 -39.721 1.00 54.72 95 MET A N 1
ATOM 744 C CA . MET A 1 95 ? 35.516 -1.046 -40.395 1.00 54.72 95 MET A CA 1
ATOM 745 C C . MET A 1 95 ? 36.403 -0.031 -39.659 1.00 54.72 95 MET A C 1
ATOM 747 O O . MET A 1 95 ? 37.015 0.818 -40.298 1.00 54.72 95 MET A O 1
ATOM 751 N N . LYS A 1 96 ? 36.551 -0.153 -38.333 1.00 56.16 96 LYS A N 1
ATOM 752 C CA . LYS A 1 96 ? 37.466 0.681 -37.535 1.00 56.16 96 LYS A CA 1
ATOM 753 C C . LYS A 1 96 ? 38.948 0.344 -37.761 1.00 56.16 96 LYS A C 1
ATOM 755 O O . LYS A 1 96 ? 39.806 1.184 -37.507 1.00 56.16 96 LYS A O 1
ATOM 760 N N . ALA A 1 97 ? 39.251 -0.870 -38.224 1.00 56.06 97 ALA A N 1
ATOM 761 C CA . ALA A 1 97 ? 40.616 -1.344 -38.453 1.00 56.06 97 ALA A CA 1
ATOM 762 C C . ALA A 1 97 ? 41.133 -1.087 -39.879 1.00 56.06 97 ALA A C 1
ATOM 764 O O . ALA A 1 97 ? 42.299 -1.360 -40.151 1.00 56.06 97 ALA A O 1
ATOM 765 N N . THR A 1 98 ? 40.299 -0.566 -40.788 1.00 50.50 98 THR A N 1
ATOM 766 C CA . THR A 1 98 ? 40.712 -0.283 -42.169 1.00 50.50 98 THR A CA 1
ATOM 767 C C . THR A 1 98 ? 41.111 1.192 -42.286 1.00 50.50 98 THR A C 1
ATOM 769 O O . THR A 1 98 ? 40.227 2.049 -42.311 1.00 50.50 98 THR A O 1
ATOM 772 N N . PRO A 1 99 ? 42.413 1.537 -42.319 1.00 54.06 99 PRO A N 1
ATOM 773 C CA . PRO A 1 99 ? 42.833 2.918 -42.517 1.00 54.06 99 PRO A CA 1
ATOM 774 C C . PRO A 1 99 ? 42.386 3.408 -43.904 1.00 54.06 99 PRO A C 1
ATOM 776 O O . PRO A 1 99 ? 42.425 2.633 -44.866 1.00 54.06 99 PRO A O 1
ATOM 779 N N . PRO A 1 100 ? 41.970 4.679 -44.040 1.00 55.41 100 PRO A N 1
ATOM 780 C CA . PRO A 1 100 ? 41.605 5.232 -45.333 1.00 55.41 100 PRO A CA 1
ATOM 781 C C . PRO A 1 100 ? 42.840 5.222 -46.236 1.00 55.41 100 PRO A C 1
ATOM 783 O O . PRO A 1 100 ? 43.826 5.913 -45.982 1.00 55.41 100 PRO A O 1
ATOM 786 N N . SER A 1 101 ? 42.790 4.407 -47.290 1.00 53.34 101 SER A N 1
ATOM 787 C CA . SER A 1 101 ? 43.745 4.496 -48.387 1.00 53.34 101 SER A CA 1
ATOM 788 C C . SER A 1 101 ? 43.611 5.892 -48.991 1.00 53.34 101 SER A C 1
ATOM 790 O O . SER A 1 101 ? 42.540 6.284 -49.456 1.00 53.34 101 SER A O 1
ATOM 792 N N . ILE A 1 102 ? 44.683 6.671 -48.872 1.00 52.47 102 ILE A N 1
ATOM 793 C CA . ILE A 1 102 ? 44.769 8.070 -49.278 1.00 52.47 102 ILE A CA 1
ATOM 794 C C . ILE A 1 102 ? 44.611 8.129 -50.801 1.00 52.47 102 ILE A C 1
ATOM 796 O O . ILE A 1 102 ? 45.572 7.941 -51.543 1.00 52.47 102 ILE A O 1
ATOM 800 N N . ALA A 1 103 ? 43.393 8.385 -51.272 1.00 55.44 103 ALA A N 1
ATOM 801 C CA . ALA A 1 103 ? 43.153 8.811 -52.641 1.00 55.44 103 ALA A CA 1
ATOM 802 C C . ALA A 1 103 ? 43.384 10.326 -52.707 1.00 55.44 103 ALA A C 1
ATOM 804 O O . ALA A 1 103 ? 42.561 11.132 -52.274 1.00 55.44 103 ALA A O 1
ATOM 805 N N . THR A 1 104 ? 44.555 10.706 -53.202 1.00 51.84 104 THR A N 1
ATOM 806 C CA . THR A 1 104 ? 44.953 12.078 -53.513 1.00 51.84 104 THR A CA 1
ATOM 807 C C . THR A 1 104 ? 44.101 12.631 -54.658 1.00 51.84 104 THR A C 1
ATOM 809 O O . THR A 1 104 ? 44.284 12.268 -55.816 1.00 51.84 104 THR A O 1
ATOM 812 N N . GLY A 1 105 ? 43.177 13.541 -54.349 1.00 51.91 105 GLY A N 1
ATOM 813 C CA . GLY A 1 105 ? 42.384 14.253 -55.352 1.00 51.91 105 GLY A CA 1
ATOM 814 C C . GLY A 1 105 ? 41.808 15.552 -54.797 1.00 51.91 105 GLY A C 1
ATOM 815 O O . GLY A 1 105 ? 40.854 15.535 -54.029 1.00 51.91 105 GLY A O 1
ATOM 816 N N . ASN A 1 106 ? 42.422 16.676 -55.172 1.00 65.19 106 ASN A N 1
ATOM 817 C CA . ASN A 1 106 ? 42.022 18.041 -54.824 1.00 65.19 106 ASN A CA 1
ATOM 818 C C . ASN A 1 106 ? 40.566 18.354 -55.215 1.00 65.19 106 ASN A C 1
ATOM 820 O O . ASN A 1 106 ? 40.270 18.391 -56.405 1.00 65.19 106 ASN A O 1
ATOM 824 N N . SER A 1 107 ? 39.725 18.739 -54.248 1.00 49.38 107 SER A N 1
ATOM 825 C CA . SER A 1 107 ? 38.767 19.851 -54.405 1.00 49.38 107 SER A CA 1
ATOM 826 C C . SER A 1 107 ? 38.058 20.197 -53.088 1.00 49.38 107 SER A C 1
ATOM 828 O O . SER A 1 107 ? 37.343 19.375 -52.528 1.00 49.38 107 SER A O 1
ATOM 830 N N . ASN A 1 108 ? 38.274 21.437 -52.647 1.00 54.28 108 ASN A N 1
ATOM 831 C CA . ASN A 1 108 ? 37.408 22.367 -51.913 1.00 54.28 108 ASN A CA 1
ATOM 832 C C . ASN A 1 108 ? 36.285 21.848 -50.986 1.00 54.28 108 ASN A C 1
ATOM 834 O O . ASN A 1 108 ? 35.305 21.253 -51.419 1.00 54.28 108 ASN A O 1
ATOM 838 N N . ALA A 1 109 ? 36.397 22.324 -49.737 1.00 57.41 109 ALA A N 1
ATOM 839 C CA . ALA A 1 109 ? 35.485 22.260 -48.593 1.00 57.41 109 ALA A CA 1
ATOM 840 C C . ALA A 1 109 ? 35.363 20.877 -47.912 1.00 57.41 109 ALA A C 1
ATOM 842 O O . ALA A 1 109 ? 34.798 19.948 -48.488 1.00 57.41 109 ALA A O 1
ATOM 843 N N . PRO A 1 110 ? 35.844 20.729 -46.657 1.00 51.66 110 PRO A N 1
ATOM 844 C CA . PRO A 1 110 ? 35.712 19.491 -45.907 1.00 51.66 110 PRO A CA 1
ATOM 845 C C . PRO A 1 110 ? 34.260 19.355 -45.444 1.00 51.66 110 PRO A C 1
ATOM 847 O O . PRO A 1 110 ? 33.886 19.788 -44.355 1.00 51.66 110 PRO A O 1
ATOM 850 N N . HIS A 1 111 ? 33.417 18.761 -46.284 1.00 54.59 111 HIS A N 1
ATOM 851 C CA . HIS A 1 111 ? 32.196 18.155 -45.783 1.00 54.59 111 HIS A CA 1
ATOM 852 C C . HIS A 1 111 ? 32.637 17.020 -44.849 1.00 54.59 111 HIS A C 1
ATOM 854 O O . HIS A 1 111 ? 33.403 16.165 -45.303 1.00 54.59 111 HIS A O 1
ATOM 860 N N . PRO A 1 112 ? 32.218 16.999 -43.566 1.00 57.47 112 PRO A N 1
ATOM 861 C CA . PRO A 1 112 ? 32.492 15.856 -42.707 1.00 57.47 112 PRO A CA 1
ATOM 862 C C . PRO A 1 112 ? 32.020 14.617 -43.457 1.00 57.47 112 PRO A C 1
ATOM 864 O O . PRO A 1 112 ? 30.875 14.562 -43.922 1.00 57.47 112 PRO A O 1
ATOM 867 N N . SER A 1 113 ? 32.941 13.683 -43.683 1.00 67.69 113 SER A N 1
ATOM 868 C CA . SER A 1 113 ? 32.643 12.526 -44.507 1.00 67.69 113 SER A CA 1
ATOM 869 C C . SER A 1 113 ? 31.469 11.789 -43.857 1.00 67.69 113 SER A C 1
ATOM 871 O O . SER A 1 113 ? 31.380 11.696 -42.630 1.00 67.69 113 SER A O 1
ATOM 873 N N . ARG A 1 114 ? 30.526 11.274 -44.656 1.00 61.88 114 ARG A N 1
ATOM 874 C CA . ARG A 1 114 ? 29.399 10.462 -44.147 1.00 61.88 114 ARG A CA 1
ATOM 875 C C . ARG A 1 114 ? 29.870 9.370 -43.174 1.00 61.88 114 ARG A C 1
ATOM 877 O O . ARG A 1 114 ? 29.134 9.007 -42.262 1.00 61.88 114 ARG A O 1
ATOM 884 N N . LEU A 1 115 ? 31.103 8.897 -43.355 1.00 63.50 115 LEU A N 1
ATOM 885 C CA . LEU A 1 115 ? 31.778 7.917 -42.517 1.00 63.50 115 LEU A CA 1
ATOM 886 C C . LEU A 1 115 ? 32.090 8.444 -41.104 1.00 63.50 115 LEU A C 1
ATOM 888 O O . LEU A 1 115 ? 31.854 7.732 -40.128 1.00 63.50 115 LEU A O 1
ATOM 892 N N . ASP A 1 116 ? 32.539 9.694 -40.964 1.00 66.81 116 ASP A N 1
ATOM 893 C CA . ASP A 1 116 ? 32.798 10.321 -39.658 1.00 66.81 116 ASP A CA 1
ATOM 894 C C . ASP A 1 116 ? 31.493 10.549 -38.887 1.00 66.81 116 ASP A C 1
ATOM 896 O O . ASP A 1 116 ? 31.409 10.284 -37.686 1.00 66.81 116 ASP A O 1
ATOM 900 N N . GLN A 1 117 ? 30.436 10.963 -39.593 1.00 67.00 117 GLN A N 1
ATOM 901 C CA . GLN A 1 117 ? 29.112 11.148 -39.002 1.00 67.00 117 GLN A CA 1
ATOM 902 C C . GLN A 1 117 ? 28.504 9.810 -38.556 1.00 67.00 117 GLN A C 1
ATOM 904 O O . GLN A 1 117 ? 27.916 9.734 -37.477 1.00 67.00 117 GLN A O 1
ATOM 909 N N . GLN A 1 118 ? 28.695 8.744 -39.339 1.00 69.69 118 GLN A N 1
ATOM 910 C CA . GLN A 1 118 ? 28.231 7.400 -39.001 1.00 69.69 118 GLN A CA 1
ATOM 911 C C . GLN A 1 118 ? 29.014 6.812 -37.820 1.00 69.69 118 GLN A C 1
ATOM 913 O O . GLN A 1 118 ? 28.407 6.280 -36.896 1.00 69.69 118 GLN A O 1
ATOM 918 N N . THR A 1 119 ? 30.337 6.995 -37.776 1.00 70.69 119 THR A N 1
ATOM 919 C CA . THR A 1 119 ? 31.190 6.524 -36.670 1.00 70.69 119 THR A CA 1
ATOM 920 C C . THR A 1 119 ? 30.875 7.254 -35.360 1.00 70.69 119 THR A C 1
ATOM 922 O O . THR A 1 119 ? 30.802 6.625 -34.302 1.00 70.69 119 THR A O 1
ATOM 925 N N . ALA A 1 120 ? 30.607 8.564 -35.418 1.00 64.94 120 ALA A N 1
ATOM 926 C CA . ALA A 1 120 ? 30.162 9.345 -34.265 1.00 64.94 120 ALA A CA 1
ATOM 927 C C . ALA A 1 120 ? 28.763 8.923 -33.781 1.00 64.94 120 ALA A C 1
ATOM 929 O O . ALA A 1 120 ? 28.543 8.783 -32.576 1.00 64.94 120 ALA A O 1
ATOM 930 N N . LEU A 1 121 ? 27.831 8.655 -34.705 1.00 65.00 121 LEU A N 1
ATOM 931 C CA . LEU A 1 121 ? 26.499 8.145 -34.371 1.00 65.00 121 LEU A CA 1
ATOM 932 C C . LEU A 1 121 ? 26.587 6.756 -33.722 1.00 65.00 121 LEU A C 1
ATOM 934 O O . LEU A 1 121 ? 25.898 6.493 -32.741 1.00 65.00 121 LEU A O 1
ATOM 938 N N . GLN A 1 122 ? 27.477 5.893 -34.214 1.00 65.56 122 GLN A N 1
ATOM 939 C CA . GLN A 1 122 ? 27.688 4.549 -33.679 1.00 65.56 122 GLN A CA 1
ATOM 940 C C . GLN A 1 122 ? 28.335 4.575 -32.290 1.00 65.56 122 GLN A C 1
ATOM 942 O O . GLN A 1 122 ? 27.930 3.821 -31.409 1.00 65.56 122 GLN A O 1
ATOM 947 N N . GLY A 1 123 ? 29.307 5.467 -32.065 1.00 67.00 123 GLY A N 1
ATOM 948 C CA . GLY A 1 123 ? 29.893 5.700 -30.743 1.00 67.00 123 GLY A CA 1
ATOM 949 C C . GLY A 1 123 ? 28.855 6.193 -29.733 1.00 67.00 123 GLY A C 1
ATOM 950 O O . GLY A 1 123 ? 28.847 5.743 -28.588 1.00 67.00 123 GLY A O 1
ATOM 951 N N . LEU A 1 124 ? 27.927 7.045 -30.178 1.00 60.22 124 LEU A N 1
ATOM 952 C CA . LEU A 1 124 ? 26.811 7.522 -29.366 1.00 60.22 124 LEU A CA 1
ATOM 953 C C . LEU A 1 124 ? 25.799 6.402 -29.072 1.00 60.22 124 LEU A C 1
ATOM 955 O O . LEU A 1 124 ? 25.423 6.218 -27.920 1.00 60.22 124 LEU A O 1
ATOM 959 N N . ILE A 1 125 ? 25.397 5.624 -30.084 1.00 61.75 125 ILE A N 1
ATOM 960 C CA . ILE A 1 125 ? 24.470 4.490 -29.930 1.00 61.75 125 ILE A CA 1
ATOM 961 C C . ILE A 1 125 ? 25.058 3.459 -28.972 1.00 61.75 125 ILE A C 1
ATOM 963 O O . ILE A 1 125 ? 24.384 3.061 -28.026 1.00 61.75 125 ILE A O 1
ATOM 967 N N . ASN A 1 126 ? 26.318 3.067 -29.167 1.00 62.59 126 ASN A N 1
ATOM 968 C CA . ASN A 1 126 ? 26.989 2.087 -28.319 1.00 62.59 126 ASN A CA 1
ATOM 969 C C . ASN A 1 126 ? 27.206 2.629 -26.901 1.00 62.59 126 ASN A C 1
ATOM 971 O O . ASN A 1 126 ? 26.975 1.903 -25.940 1.00 62.59 126 ASN A O 1
ATOM 975 N N . GLY A 1 127 ? 27.576 3.903 -26.739 1.00 60.09 127 GLY A N 1
ATOM 976 C CA . GLY A 1 127 ? 27.709 4.539 -25.425 1.00 60.09 127 GLY A CA 1
ATOM 977 C C . GLY A 1 127 ? 26.385 4.612 -24.660 1.00 60.09 127 GLY A C 1
ATOM 978 O O . GLY A 1 127 ? 26.333 4.276 -23.479 1.00 60.09 127 GLY A O 1
ATOM 979 N N . VAL A 1 128 ? 25.292 4.981 -25.336 1.00 55.91 128 VAL A N 1
ATOM 980 C CA . VAL A 1 128 ? 23.957 5.077 -24.726 1.00 55.91 128 VAL A CA 1
ATOM 981 C C . VAL A 1 128 ? 23.401 3.687 -24.404 1.00 55.91 128 VAL A C 1
ATOM 983 O O . VAL A 1 128 ? 22.924 3.456 -23.296 1.00 55.91 128 VAL A O 1
ATOM 986 N N . THR A 1 129 ? 23.508 2.726 -25.318 1.00 55.94 129 THR A N 1
ATOM 987 C CA . THR A 1 129 ? 22.985 1.367 -25.094 1.00 55.94 129 THR A CA 1
ATOM 988 C C . THR A 1 129 ? 23.767 0.598 -24.030 1.00 55.94 129 THR A C 1
ATOM 990 O O . THR A 1 129 ? 23.149 -0.032 -23.173 1.00 55.94 129 THR A O 1
ATOM 993 N N . THR A 1 130 ? 25.100 0.685 -24.007 1.00 58.72 130 THR A N 1
ATOM 994 C CA . THR A 1 130 ? 25.916 -0.039 -23.012 1.00 58.72 130 THR A CA 1
ATOM 995 C C . THR A 1 130 ? 25.846 0.582 -21.619 1.00 58.72 130 THR A C 1
ATOM 997 O O . THR A 1 130 ? 25.786 -0.153 -20.636 1.00 58.72 130 THR A O 1
ATOM 1000 N N . SER A 1 131 ? 25.785 1.913 -21.508 1.00 61.38 131 SER A N 1
ATOM 1001 C CA . SER A 1 131 ? 25.683 2.595 -20.212 1.00 61.38 131 SER A CA 1
ATOM 1002 C C . SER A 1 131 ? 24.291 2.462 -19.585 1.00 61.38 131 SER A C 1
ATOM 1004 O O . SER A 1 131 ? 24.187 2.179 -18.392 1.00 61.38 131 SER A O 1
ATOM 1006 N N . TRP A 1 132 ? 23.219 2.627 -20.367 1.00 54.84 132 TRP A N 1
ATOM 1007 C CA . TRP A 1 132 ? 21.855 2.675 -19.828 1.00 54.84 132 TRP A CA 1
ATOM 1008 C C . TRP A 1 132 ? 21.166 1.309 -19.838 1.00 54.84 132 TRP A C 1
ATOM 1010 O O . TRP A 1 132 ? 20.495 0.951 -18.869 1.00 54.84 132 TRP A O 1
ATOM 1020 N N . GLY A 1 133 ? 21.377 0.497 -20.877 1.00 57.62 133 GLY A N 1
ATOM 1021 C CA . GLY A 1 133 ? 20.851 -0.870 -20.936 1.00 57.62 133 GLY A CA 1
ATOM 1022 C C . GLY A 1 133 ? 21.406 -1.755 -19.815 1.00 57.62 133 GLY A C 1
ATOM 1023 O O . GLY A 1 133 ? 20.668 -2.523 -19.208 1.00 57.62 133 GLY A O 1
ATOM 1024 N N . SER A 1 134 ? 22.685 -1.572 -19.465 1.00 63.19 134 SER A N 1
ATOM 1025 C CA . SER A 1 134 ? 23.334 -2.315 -18.378 1.00 63.19 134 SER A CA 1
ATOM 1026 C C . SER A 1 134 ? 22.804 -1.941 -16.987 1.00 63.19 134 SER A C 1
ATOM 1028 O O . SER A 1 134 ? 22.708 -2.804 -16.120 1.00 63.19 134 SER A O 1
ATOM 1030 N N . MET A 1 135 ? 22.404 -0.681 -16.761 1.00 69.31 135 MET A N 1
ATOM 1031 C CA . MET A 1 135 ? 21.914 -0.232 -15.446 1.00 69.31 135 MET A CA 1
ATOM 1032 C C . MET A 1 135 ? 20.400 -0.386 -15.250 1.00 69.31 135 MET A C 1
ATOM 1034 O O . MET A 1 135 ? 19.946 -0.502 -14.113 1.00 69.31 135 MET A O 1
ATOM 1038 N N . THR A 1 136 ? 19.603 -0.407 -16.320 1.00 69.31 136 THR A N 1
ATOM 1039 C CA . THR A 1 136 ? 18.130 -0.481 -16.224 1.00 69.31 136 THR A CA 1
ATOM 1040 C C . THR A 1 136 ? 17.635 -1.824 -15.691 1.00 69.31 136 THR A C 1
ATOM 1042 O O . THR A 1 136 ? 16.750 -1.842 -14.838 1.00 69.31 136 THR A O 1
ATOM 1045 N N . ILE A 1 137 ? 18.238 -2.938 -16.115 1.00 73.62 137 ILE A N 1
ATOM 1046 C CA . ILE A 1 137 ? 17.891 -4.285 -15.635 1.00 73.62 137 ILE A CA 1
ATOM 1047 C C . ILE A 1 137 ? 18.150 -4.446 -14.124 1.00 73.62 137 ILE A C 1
ATOM 1049 O O . ILE A 1 137 ? 17.201 -4.760 -13.401 1.00 73.62 137 ILE A O 1
ATOM 1053 N N . PRO A 1 138 ? 19.369 -4.216 -13.591 1.00 80.25 138 PRO A N 1
ATOM 1054 C CA . PRO A 1 138 ? 19.620 -4.360 -12.158 1.00 80.25 138 PRO A CA 1
ATOM 1055 C C . PRO A 1 138 ? 18.816 -3.356 -11.328 1.00 80.25 138 PRO A C 1
ATOM 1057 O O . PRO A 1 138 ? 18.349 -3.710 -10.248 1.00 80.25 138 PRO A O 1
ATOM 1060 N N . LEU A 1 139 ? 18.588 -2.137 -11.835 1.00 79.56 139 LEU A N 1
ATOM 1061 C CA . LEU A 1 139 ? 17.723 -1.161 -11.173 1.00 79.56 139 LEU A CA 1
ATOM 1062 C C . LEU A 1 139 ? 16.267 -1.643 -11.112 1.00 79.56 139 LEU A C 1
ATOM 1064 O O . LEU A 1 139 ? 15.637 -1.524 -10.067 1.00 79.56 139 LEU A O 1
ATOM 1068 N N . SER A 1 140 ? 15.745 -2.231 -12.191 1.00 79.44 140 SER A N 1
ATOM 1069 C CA . SER A 1 140 ? 14.396 -2.812 -12.234 1.00 79.44 140 SER A CA 1
ATOM 1070 C C . SER A 1 140 ? 14.234 -3.968 -11.254 1.00 79.44 140 SER A C 1
ATOM 1072 O O . SER A 1 140 ? 13.273 -3.998 -10.480 1.00 79.44 140 SER A O 1
ATOM 1074 N N . VAL A 1 141 ? 15.211 -4.878 -11.216 1.00 83.25 141 VAL A N 1
ATOM 1075 C CA . VAL A 1 141 ? 15.258 -5.981 -10.247 1.00 83.25 141 VAL A CA 1
ATOM 1076 C C . VAL A 1 141 ? 15.283 -5.430 -8.821 1.00 83.25 141 VAL A C 1
ATOM 1078 O O . VAL A 1 141 ? 14.476 -5.840 -7.990 1.00 83.25 141 VAL A O 1
ATOM 1081 N N . PHE A 1 142 ? 16.153 -4.457 -8.543 1.00 86.00 142 PHE A N 1
ATOM 1082 C CA . PHE A 1 142 ? 16.266 -3.826 -7.230 1.00 86.00 142 PHE A CA 1
ATOM 1083 C C . PHE A 1 142 ? 14.965 -3.138 -6.797 1.00 86.00 142 PHE A C 1
ATOM 1085 O O . PHE A 1 142 ? 14.482 -3.382 -5.692 1.00 86.00 142 PHE A O 1
ATOM 1092 N N . CYS A 1 143 ? 14.352 -2.336 -7.672 1.00 84.69 143 CYS A N 1
ATOM 1093 C CA . CYS A 1 143 ? 13.053 -1.720 -7.416 1.00 84.69 143 CYS A CA 1
ATOM 1094 C C . CYS A 1 143 ? 11.986 -2.785 -7.134 1.00 84.69 143 CYS A C 1
ATOM 1096 O O . CYS A 1 143 ? 11.261 -2.679 -6.151 1.00 84.69 143 CYS A O 1
ATOM 1098 N N . THR A 1 144 ? 11.926 -3.855 -7.924 1.00 84.50 144 THR A N 1
ATOM 1099 C CA . THR A 1 144 ? 10.946 -4.931 -7.714 1.00 84.50 144 THR A CA 1
ATOM 1100 C C . THR A 1 144 ? 11.144 -5.624 -6.361 1.00 84.50 144 THR A C 1
ATOM 1102 O O . THR A 1 144 ? 10.170 -5.863 -5.647 1.00 84.50 144 THR A O 1
ATOM 1105 N N . LEU A 1 145 ? 12.392 -5.882 -5.953 1.00 88.75 145 LEU A N 1
ATOM 1106 C CA . LEU A 1 145 ? 12.712 -6.444 -4.635 1.00 88.75 145 LEU A CA 1
ATOM 1107 C C . LEU A 1 145 ? 12.295 -5.514 -3.488 1.00 88.75 145 LEU A C 1
ATOM 1109 O O . LEU A 1 145 ? 11.724 -5.986 -2.503 1.00 88.75 145 LEU A O 1
ATOM 1113 N N . ILE A 1 146 ? 12.522 -4.202 -3.618 1.00 89.94 146 ILE A N 1
ATOM 1114 C CA . ILE A 1 146 ? 12.036 -3.222 -2.637 1.00 89.94 146 ILE A CA 1
ATOM 1115 C C . ILE A 1 146 ? 10.506 -3.239 -2.586 1.00 89.94 146 ILE A C 1
ATOM 1117 O O . ILE A 1 146 ? 9.950 -3.298 -1.490 1.00 89.94 146 ILE A O 1
ATOM 1121 N N . SER A 1 147 ? 9.816 -3.258 -3.730 1.00 88.38 147 SER A N 1
ATOM 1122 C CA . SER A 1 147 ? 8.351 -3.353 -3.769 1.00 88.38 147 SER A CA 1
ATOM 1123 C C . SER A 1 147 ? 7.844 -4.587 -3.028 1.00 88.38 147 SER A C 1
ATOM 1125 O O . SER A 1 147 ? 6.954 -4.453 -2.188 1.00 88.38 147 SER A O 1
ATOM 1127 N N . ILE A 1 148 ? 8.432 -5.763 -3.282 1.00 89.75 148 ILE A N 1
ATOM 1128 C CA . ILE A 1 148 ? 8.100 -7.017 -2.585 1.00 89.75 148 ILE A CA 1
ATOM 1129 C C . ILE A 1 148 ? 8.303 -6.851 -1.077 1.00 89.75 148 ILE A C 1
ATOM 1131 O O . ILE A 1 148 ? 7.400 -7.151 -0.296 1.00 89.75 148 ILE A O 1
ATOM 1135 N N . PHE A 1 149 ? 9.457 -6.327 -0.658 1.00 93.62 149 PHE A N 1
ATOM 1136 C CA . PHE A 1 149 ? 9.757 -6.101 0.753 1.00 93.62 149 PHE A CA 1
ATOM 1137 C C . PHE A 1 149 ? 8.740 -5.162 1.420 1.00 93.62 149 PHE A C 1
ATOM 1139 O O . PHE A 1 149 ? 8.206 -5.486 2.481 1.00 93.62 149 PHE A O 1
ATOM 1146 N N . LEU A 1 150 ? 8.415 -4.032 0.784 1.00 92.31 150 LEU A N 1
ATOM 1147 C CA . LEU A 1 150 ? 7.435 -3.069 1.288 1.00 92.31 150 LEU A CA 1
ATOM 1148 C C . LEU A 1 150 ? 6.018 -3.663 1.348 1.00 92.31 150 LEU A C 1
ATOM 1150 O O . LEU A 1 150 ? 5.302 -3.404 2.315 1.00 92.31 150 LEU A O 1
ATOM 1154 N N . LEU A 1 151 ? 5.624 -4.503 0.383 1.00 91.62 151 LEU A N 1
ATOM 1155 C CA . LEU A 1 151 ? 4.337 -5.207 0.409 1.00 91.62 151 LEU A CA 1
ATOM 1156 C C . LEU A 1 151 ? 4.256 -6.196 1.577 1.00 91.62 151 LEU A C 1
ATOM 1158 O O . LEU A 1 151 ? 3.262 -6.204 2.305 1.00 91.62 151 LEU A O 1
ATOM 1162 N N . LEU A 1 152 ? 5.304 -6.994 1.803 1.00 92.81 152 LEU A N 1
ATOM 1163 C CA . LEU A 1 152 ? 5.368 -7.915 2.943 1.00 92.81 152 LEU A CA 1
ATOM 1164 C C . LEU A 1 152 ? 5.339 -7.157 4.273 1.00 92.81 152 LEU A C 1
ATOM 1166 O O . LEU A 1 152 ? 4.621 -7.549 5.197 1.00 92.81 152 LEU A O 1
ATOM 1170 N N . LEU A 1 153 ? 6.063 -6.039 4.358 1.00 93.12 153 LEU A N 1
ATOM 1171 C CA . LEU A 1 153 ? 6.075 -5.182 5.537 1.00 93.12 153 LEU A CA 1
ATOM 1172 C C . LEU A 1 153 ? 4.693 -4.553 5.786 1.00 93.12 153 LEU A C 1
ATOM 1174 O O . LEU A 1 153 ? 4.211 -4.551 6.919 1.00 93.12 153 LEU A O 1
ATOM 1178 N N . GLY A 1 154 ? 4.015 -4.098 4.729 1.00 90.69 154 GLY A N 1
ATOM 1179 C CA . GLY A 1 154 ? 2.650 -3.575 4.781 1.00 90.69 154 GLY A CA 1
ATOM 1180 C C . GLY A 1 154 ? 1.640 -4.629 5.234 1.00 90.69 154 GLY A C 1
ATOM 1181 O O . GLY A 1 154 ? 0.837 -4.362 6.133 1.00 90.69 154 GLY A O 1
ATOM 1182 N N . GLY A 1 155 ? 1.734 -5.851 4.701 1.00 91.19 155 GLY A N 1
ATOM 1183 C CA . GLY A 1 155 ? 0.929 -6.996 5.131 1.00 91.19 155 GLY A CA 1
ATOM 1184 C C . GLY A 1 155 ? 1.155 -7.348 6.605 1.00 91.19 155 GLY A C 1
ATOM 1185 O O . GLY A 1 155 ? 0.196 -7.508 7.364 1.00 91.19 155 GLY A O 1
ATOM 1186 N N . TYR A 1 156 ? 2.414 -7.369 7.054 1.00 93.06 156 TYR A N 1
ATOM 1187 C CA . TYR A 1 156 ? 2.767 -7.576 8.462 1.00 93.06 156 TYR A CA 1
ATOM 1188 C C . TYR A 1 156 ? 2.195 -6.481 9.377 1.00 93.06 156 TYR A C 1
ATOM 1190 O O . TYR A 1 156 ? 1.642 -6.787 10.439 1.00 93.06 156 TYR A O 1
ATOM 1198 N N . GLY A 1 157 ? 2.262 -5.214 8.957 1.00 90.88 157 GLY A N 1
ATOM 1199 C CA . GLY A 1 157 ? 1.644 -4.091 9.664 1.00 90.88 157 GLY A CA 1
ATOM 1200 C C . GLY A 1 157 ? 0.125 -4.247 9.789 1.00 90.88 157 GLY A C 1
ATOM 1201 O O . GLY A 1 157 ? -0.422 -4.109 10.882 1.00 90.88 157 GLY A O 1
ATOM 1202 N N . CYS A 1 158 ? -0.559 -4.625 8.703 1.00 92.06 158 CYS A N 1
ATOM 1203 C CA . CYS A 1 158 ? -2.001 -4.904 8.716 1.00 92.06 158 CYS A CA 1
ATOM 1204 C C . CYS A 1 158 ? -2.351 -6.032 9.692 1.00 92.06 158 CYS A C 1
ATOM 1206 O O . CYS A 1 158 ? -3.277 -5.896 10.492 1.00 92.06 158 CYS A O 1
ATOM 1208 N N . TRP A 1 159 ? -1.584 -7.125 9.684 1.00 93.06 159 TRP A N 1
ATOM 1209 C CA . TRP A 1 159 ? -1.762 -8.235 10.620 1.00 93.06 159 TRP A CA 1
ATOM 1210 C C . TRP A 1 159 ? -1.592 -7.797 12.082 1.00 93.06 159 TRP A C 1
ATOM 1212 O O . TRP A 1 159 ? -2.420 -8.123 12.937 1.00 93.06 159 TRP A O 1
ATOM 1222 N N . LYS A 1 160 ? -0.553 -7.012 12.393 1.00 92.50 160 LYS A N 1
ATOM 1223 C CA . LYS A 1 160 ? -0.335 -6.487 13.751 1.00 92.50 160 LYS A CA 1
ATOM 1224 C C . LYS A 1 160 ? -1.433 -5.519 14.184 1.00 92.50 160 LYS A C 1
ATOM 1226 O O . LYS A 1 160 ? -1.877 -5.608 15.330 1.00 92.50 160 LYS A O 1
ATOM 1231 N N . ALA A 1 161 ? -1.905 -4.655 13.290 1.00 90.38 161 ALA A N 1
ATOM 1232 C CA . ALA A 1 161 ? -3.052 -3.792 13.544 1.00 90.38 161 ALA A CA 1
ATOM 1233 C C . ALA A 1 161 ? -4.328 -4.616 13.803 1.00 90.38 161 ALA A C 1
ATOM 1235 O O . ALA A 1 161 ? -5.012 -4.361 14.790 1.00 90.38 161 ALA A O 1
ATOM 1236 N N . CYS A 1 162 ? -4.591 -5.680 13.031 1.00 92.00 162 CYS A N 1
ATOM 1237 C CA . CYS A 1 162 ? -5.709 -6.603 13.284 1.00 92.00 162 CYS A CA 1
ATOM 1238 C C . CYS A 1 162 ? -5.666 -7.209 14.691 1.00 92.00 162 CYS A C 1
ATOM 1240 O O . CYS A 1 162 ? -6.704 -7.368 15.330 1.00 92.00 162 CYS A O 1
ATOM 1242 N N . LEU A 1 163 ? -4.476 -7.597 15.165 1.00 89.12 163 LEU A N 1
ATOM 1243 C CA . LEU A 1 163 ? -4.306 -8.143 16.512 1.00 89.12 163 LEU A CA 1
ATOM 1244 C C . LEU A 1 163 ? -4.559 -7.084 17.591 1.00 89.12 163 LEU A C 1
ATOM 1246 O O . LEU A 1 163 ? -5.156 -7.403 18.613 1.00 89.12 163 LEU A O 1
ATOM 1250 N N . ALA A 1 164 ? -4.141 -5.839 17.356 1.00 89.50 164 ALA A N 1
ATOM 1251 C CA . ALA A 1 164 ? -4.348 -4.724 18.280 1.00 89.50 164 ALA A CA 1
ATOM 1252 C C . ALA A 1 164 ? -5.804 -4.222 18.319 1.00 89.50 164 ALA A C 1
ATOM 1254 O O . ALA A 1 164 ? -6.245 -3.704 19.341 1.00 89.50 164 ALA A O 1
ATOM 1255 N N . LEU A 1 165 ? -6.545 -4.392 17.223 1.00 89.25 165 LEU A N 1
ATOM 1256 C CA . LEU A 1 165 ? -7.955 -4.018 17.088 1.00 89.25 165 LEU A CA 1
ATOM 1257 C C . LEU A 1 165 ? -8.922 -5.083 17.626 1.00 89.25 165 LEU A C 1
ATOM 1259 O O . LEU A 1 165 ? -10.135 -4.902 17.540 1.00 89.25 165 LEU A O 1
ATOM 1263 N N . ARG A 1 166 ? -8.424 -6.192 18.191 1.00 88.75 166 ARG A N 1
ATOM 1264 C CA . ARG A 1 166 ? -9.283 -7.152 18.892 1.00 88.75 166 ARG A CA 1
ATOM 1265 C C . ARG A 1 166 ? -9.878 -6.471 20.122 1.00 88.75 166 ARG A C 1
ATOM 1267 O O . ARG A 1 166 ? -9.158 -6.110 21.047 1.00 88.75 166 ARG A O 1
ATOM 1274 N N . VAL A 1 167 ? -11.192 -6.301 20.105 1.00 85.00 167 VAL A N 1
ATOM 1275 C CA . VAL A 1 167 ? -11.983 -5.844 21.245 1.00 85.00 167 VAL A CA 1
ATOM 1276 C C . VAL A 1 167 ? -12.808 -7.035 21.713 1.00 85.00 167 VAL A C 1
ATOM 1278 O O . VAL A 1 167 ? -13.533 -7.625 20.911 1.00 85.00 167 VAL A O 1
ATOM 1281 N N . SER A 1 168 ? -12.651 -7.428 22.976 1.00 87.88 168 SER A N 1
ATOM 1282 C CA . SER A 1 168 ? -13.534 -8.415 23.594 1.00 87.88 168 SER A CA 1
ATOM 1283 C C . SER A 1 168 ? -14.824 -7.705 23.994 1.00 87.88 168 SER A C 1
ATOM 1285 O O . SER A 1 168 ? -14.805 -6.698 24.703 1.00 87.88 168 SER A O 1
ATOM 1287 N N . THR A 1 169 ? -15.951 -8.216 23.506 1.00 85.06 169 THR A N 1
ATOM 1288 C CA . THR A 1 169 ? -17.287 -7.770 23.917 1.00 85.06 169 THR A CA 1
ATOM 1289 C C . THR A 1 169 ? -17.472 -7.945 25.418 1.00 85.06 169 THR A C 1
ATOM 1291 O O . THR A 1 169 ? -18.045 -7.088 26.079 1.00 85.06 169 THR A O 1
ATOM 1294 N N . GLU A 1 170 ? -16.907 -9.015 25.970 1.00 84.81 170 GLU A N 1
ATOM 1295 C CA . GLU A 1 170 ? -16.927 -9.314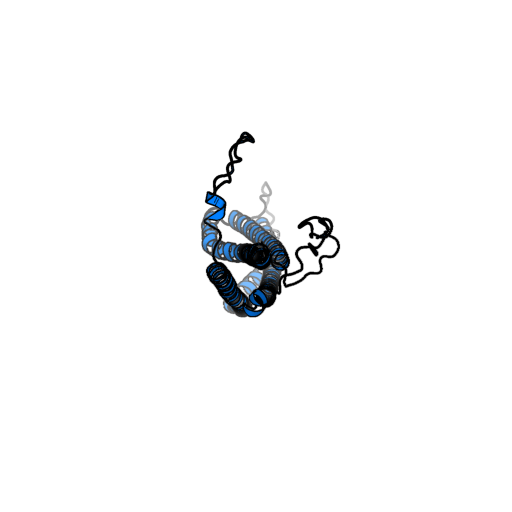 27.396 1.00 84.81 170 GLU A CA 1
ATOM 1296 C C . GLU A 1 170 ? -16.123 -8.277 28.178 1.00 84.81 170 GLU A C 1
ATOM 1298 O O . GLU A 1 170 ? -16.566 -7.853 29.234 1.00 84.81 170 GLU A O 1
ATOM 1303 N N . GLU A 1 171 ? -14.974 -7.832 27.666 1.00 84.44 171 GLU A N 1
ATOM 1304 C CA . GLU A 1 171 ? -14.165 -6.778 28.287 1.00 84.44 171 GLU A CA 1
ATOM 1305 C C . GLU A 1 171 ? -14.893 -5.427 28.287 1.00 84.44 171 GLU A C 1
ATOM 1307 O O . GLU A 1 171 ? -14.897 -4.746 29.308 1.00 84.44 171 GLU A O 1
ATOM 1312 N N . LEU A 1 172 ? -15.576 -5.070 27.191 1.00 82.25 172 LEU A N 1
ATOM 1313 C CA . LEU A 1 172 ? -16.395 -3.852 27.128 1.00 82.25 172 LEU A CA 1
ATOM 1314 C C . LEU A 1 172 ? -17.558 -3.873 28.129 1.00 82.25 172 LEU A C 1
ATOM 1316 O O . LEU A 1 172 ? -17.842 -2.846 28.739 1.00 82.25 172 LEU A O 1
ATOM 1320 N N . LEU A 1 173 ? -18.213 -5.025 28.300 1.00 81.12 173 LEU A N 1
ATOM 1321 C CA . LEU A 1 173 ? -19.344 -5.192 29.222 1.00 81.12 173 LEU A CA 1
ATOM 1322 C C . LEU A 1 173 ? -18.904 -5.369 30.684 1.00 81.12 173 LEU A C 1
ATOM 1324 O O . LEU A 1 173 ? -19.658 -5.049 31.598 1.00 81.12 173 LEU A O 1
ATOM 1328 N N . ARG A 1 174 ? -17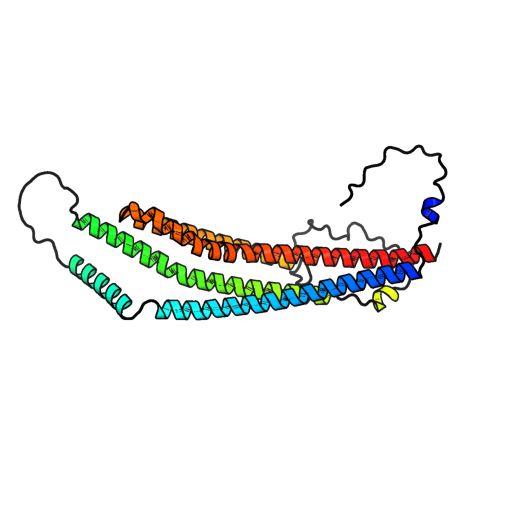.695 -5.899 30.916 1.00 79.75 174 ARG A N 1
ATOM 1329 C CA . ARG A 1 174 ? -17.115 -6.120 32.252 1.00 79.75 174 ARG A CA 1
ATOM 1330 C C . ARG A 1 174 ? -16.284 -4.955 32.762 1.00 79.75 174 ARG A C 1
ATOM 1332 O O . ARG A 1 174 ? -15.800 -5.057 33.888 1.00 79.75 174 ARG A O 1
ATOM 1339 N N . MET A 1 175 ? -16.073 -3.896 31.977 1.00 75.06 175 MET A N 1
ATOM 1340 C CA . MET A 1 175 ? -15.445 -2.677 32.484 1.00 75.06 175 MET A CA 1
ATOM 1341 C C . MET A 1 175 ? -16.307 -2.138 33.624 1.00 75.06 175 MET A C 1
ATOM 1343 O O . MET A 1 175 ? -17.278 -1.424 33.403 1.00 75.06 175 MET A O 1
ATOM 1347 N N . ALA A 1 176 ? -15.958 -2.541 34.849 1.00 60.16 176 ALA A N 1
ATOM 1348 C CA . ALA A 1 176 ? -16.602 -2.091 36.065 1.00 60.16 176 ALA A CA 1
ATOM 1349 C C . ALA A 1 176 ? -16.593 -0.558 36.076 1.00 60.16 176 ALA A C 1
ATOM 1351 O O . ALA A 1 176 ? -15.637 0.035 35.560 1.00 60.16 176 ALA A O 1
ATOM 1352 N N . PRO A 1 177 ? -17.623 0.087 36.648 1.00 58.62 177 PRO A N 1
ATOM 1353 C CA . PRO A 1 177 ? -17.683 1.535 36.731 1.00 58.62 177 PRO A CA 1
ATOM 1354 C C . PRO A 1 177 ? -16.412 2.033 37.416 1.00 58.62 177 PRO A C 1
ATOM 1356 O O . PRO A 1 177 ? -16.254 1.890 38.630 1.00 58.62 177 PRO A O 1
ATOM 1359 N N . GLY A 1 178 ? -15.492 2.589 36.623 1.00 57.41 178 GLY A N 1
ATOM 1360 C CA . GLY A 1 178 ? -14.360 3.329 37.155 1.00 57.41 178 GLY A CA 1
ATOM 1361 C C . GLY A 1 178 ? -14.926 4.401 38.071 1.00 57.41 178 GLY A C 1
ATOM 1362 O O . GLY A 1 178 ? -15.956 4.999 37.753 1.00 57.41 178 GLY A O 1
ATOM 1363 N N . ASN A 1 179 ? -14.319 4.578 39.241 1.00 52.28 179 ASN A N 1
ATOM 1364 C CA . ASN A 1 179 ? -14.781 5.565 40.199 1.00 52.28 179 ASN A CA 1
ATOM 1365 C C . ASN A 1 179 ? -14.829 6.928 39.476 1.00 52.28 179 ASN A C 1
ATOM 1367 O O . ASN A 1 179 ? -13.780 7.384 39.030 1.00 52.28 179 ASN A O 1
ATOM 1371 N N . PRO A 1 180 ? -15.999 7.568 39.290 1.00 56.59 180 PRO A N 1
ATOM 1372 C CA . PRO A 1 180 ? -16.095 8.802 38.508 1.00 56.59 180 PRO A CA 1
ATOM 1373 C C . PRO A 1 180 ? -15.312 9.955 39.152 1.00 56.59 180 PRO A C 1
ATOM 1375 O O . PRO A 1 180 ? -14.982 10.915 38.474 1.00 56.59 180 PRO A O 1
ATOM 1378 N N . HIS A 1 181 ? -14.966 9.840 40.441 1.00 53.84 181 HIS A N 1
ATOM 1379 C CA . HIS A 1 181 ? -14.064 10.757 41.147 1.00 53.84 181 HIS A CA 1
ATOM 1380 C C . HIS A 1 181 ? -12.580 10.439 40.977 1.00 53.84 181 HIS A C 1
ATOM 1382 O O . HIS A 1 181 ? -11.736 11.306 41.183 1.00 53.84 181 HIS A O 1
ATOM 1388 N N . GLU A 1 182 ? -12.259 9.230 40.532 1.00 53.84 182 GLU A N 1
ATOM 1389 C CA . GLU 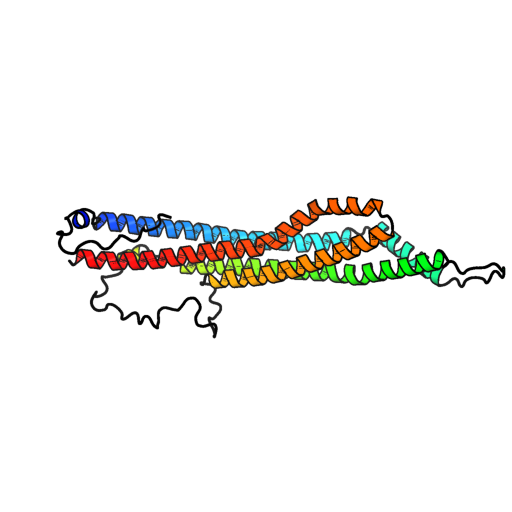A 1 182 ? -10.985 8.923 39.892 1.00 53.84 182 GLU A CA 1
ATOM 1390 C C . GLU A 1 182 ? -11.113 9.251 38.398 1.00 53.84 182 GLU A C 1
ATOM 1392 O O . GLU A 1 182 ? -10.662 8.510 37.522 1.00 53.84 182 GLU A O 1
ATOM 1397 N N . GLU A 1 183 ? -11.769 10.385 38.108 1.00 49.41 183 GLU A N 1
ATOM 1398 C CA . GLU A 1 183 ? -11.531 11.165 36.911 1.00 49.41 183 GLU A CA 1
ATOM 1399 C C . GLU A 1 183 ? -10.029 11.385 36.908 1.00 49.41 183 GLU A C 1
ATOM 1401 O O . GLU A 1 183 ? -9.465 12.237 37.599 1.00 49.41 183 GLU A O 1
ATOM 1406 N N . VAL A 1 184 ? -9.366 10.463 36.217 1.00 53.09 184 VAL A N 1
ATOM 1407 C CA . VAL A 1 184 ? -7.981 10.533 35.839 1.00 53.09 184 VAL A CA 1
ATOM 1408 C C . VAL A 1 184 ? -7.827 11.990 35.442 1.00 53.09 184 VAL A C 1
ATOM 1410 O O . VAL A 1 184 ? -8.435 12.425 34.463 1.00 53.09 184 VAL A O 1
ATOM 1413 N N . ARG A 1 185 ? -7.059 12.766 36.221 1.00 46.31 185 ARG A N 1
ATOM 1414 C CA . ARG A 1 185 ? -6.305 13.889 35.675 1.00 46.31 185 ARG A CA 1
ATOM 1415 C C . ARG A 1 185 ? -5.529 13.244 34.537 1.00 46.31 185 ARG A C 1
ATOM 1417 O O . ARG A 1 185 ? -4.398 12.791 34.711 1.00 46.31 185 ARG A O 1
ATOM 1424 N N . VAL A 1 186 ? -6.186 13.090 33.387 1.00 48.94 186 VAL A N 1
ATOM 1425 C CA . VAL A 1 186 ? -5.579 12.804 32.109 1.00 48.94 186 VAL A CA 1
ATOM 1426 C C . VAL A 1 186 ? -4.923 14.128 31.872 1.00 48.94 186 VAL A C 1
ATOM 1428 O O . VAL A 1 186 ? -5.516 15.057 31.336 1.00 48.94 186 VAL A O 1
ATOM 1431 N N . ASP A 1 187 ? -3.758 14.245 32.496 1.00 48.62 187 ASP A N 1
ATOM 1432 C CA . ASP A 1 187 ? -2.885 15.378 32.428 1.00 48.62 187 ASP A CA 1
ATOM 1433 C C . ASP A 1 187 ? -2.863 15.697 30.939 1.00 48.62 187 ASP A C 1
ATOM 1435 O O . ASP A 1 187 ? -2.440 14.860 30.141 1.00 48.62 187 ASP A O 1
ATOM 1439 N N . ALA A 1 188 ? -3.474 16.806 30.516 1.00 53.53 188 ALA A N 1
ATOM 1440 C CA . ALA A 1 188 ? -3.618 17.089 29.087 1.00 53.53 188 ALA A CA 1
ATOM 1441 C C . ALA A 1 188 ? -2.226 17.183 28.422 1.00 53.53 188 ALA A C 1
ATOM 1443 O O . ALA A 1 188 ? -2.084 17.058 27.208 1.00 53.53 188 ALA A O 1
ATOM 1444 N N . SER A 1 189 ? -1.185 17.326 29.251 1.00 52.47 189 SER A N 1
ATOM 1445 C CA . SER A 1 189 ? 0.234 17.166 28.943 1.00 52.47 189 SER A CA 1
ATOM 1446 C C . SER A 1 189 ? 0.654 15.746 28.508 1.00 52.47 189 SER A C 1
ATOM 1448 O O . SER A 1 189 ? 1.597 15.616 27.731 1.00 52.47 189 SER A O 1
ATOM 1450 N N . LYS A 1 190 ? -0.041 14.692 28.958 1.00 50.44 190 LYS A N 1
ATOM 1451 C CA . LYS A 1 190 ? 0.149 13.275 28.597 1.00 50.44 190 LYS A CA 1
ATOM 1452 C C . LYS A 1 190 ? -0.734 12.802 27.449 1.00 50.44 190 LYS A C 1
ATOM 1454 O O . LYS A 1 190 ? -0.485 11.709 26.942 1.00 50.44 190 LYS A O 1
ATOM 1459 N N . VAL A 1 191 ? -1.725 13.586 27.010 1.00 52.34 191 VAL A N 1
ATOM 1460 C CA . VAL A 1 191 ? -2.401 13.309 25.735 1.00 52.34 191 VAL A CA 1
ATOM 1461 C C . VAL A 1 191 ? -1.327 13.432 24.653 1.00 52.34 191 VAL A C 1
ATOM 1463 O O . VAL A 1 191 ? -0.774 14.522 24.474 1.00 52.34 191 VAL A O 1
ATOM 1466 N N . PRO A 1 192 ? -0.951 12.336 23.971 1.00 50.12 192 PRO A N 1
ATOM 1467 C CA . PRO A 1 192 ? 0.139 12.372 23.015 1.00 50.12 192 PRO A CA 1
ATOM 1468 C C . PRO A 1 192 ? -0.244 13.345 21.904 1.00 50.12 192 PRO A C 1
ATOM 1470 O O . PRO A 1 192 ? -1.091 13.044 21.065 1.00 50.12 192 PRO A O 1
ATOM 1473 N N . ARG A 1 193 ? 0.369 14.537 21.901 1.00 52.22 193 ARG A N 1
ATOM 1474 C CA . ARG A 1 193 ? 0.161 15.506 20.824 1.00 52.22 193 ARG A CA 1
ATOM 1475 C C . ARG A 1 193 ? 0.506 14.794 19.515 1.00 52.22 193 ARG A C 1
ATOM 1477 O O . ARG A 1 193 ? 1.639 14.310 19.385 1.00 52.22 193 ARG A O 1
ATOM 1484 N N . PRO A 1 194 ? -0.415 14.727 18.539 1.00 54.91 194 PRO A N 1
ATOM 1485 C CA . PRO A 1 194 ? -0.237 13.863 17.376 1.00 54.91 194 PRO A CA 1
ATOM 1486 C C . PRO A 1 194 ? 1.028 14.201 16.565 1.00 54.91 194 PRO A C 1
ATOM 1488 O O . PRO A 1 194 ? 1.609 13.310 15.949 1.00 54.91 194 PRO A O 1
ATOM 1491 N N . TRP A 1 195 ? 1.560 15.422 16.704 1.00 50.72 195 TRP A N 1
ATOM 1492 C CA . TRP A 1 195 ? 2.662 15.946 15.889 1.00 50.72 195 TRP A CA 1
ATOM 1493 C C . TRP A 1 195 ? 3.879 16.483 16.672 1.00 50.72 195 TRP A C 1
ATOM 1495 O O . TRP A 1 195 ? 4.848 16.913 16.061 1.00 50.72 195 TRP A O 1
ATOM 1505 N N . GLY A 1 196 ? 3.869 16.466 18.011 1.00 41.78 196 GLY A N 1
ATOM 1506 C CA . GLY A 1 196 ? 4.783 17.302 18.816 1.00 41.78 196 GLY A CA 1
ATOM 1507 C C . GLY A 1 196 ? 6.131 16.705 19.249 1.00 41.78 196 GLY A C 1
ATOM 1508 O O . GLY A 1 196 ? 6.862 17.367 19.974 1.00 41.78 196 GLY A O 1
ATOM 1509 N N . GLY A 1 197 ? 6.477 15.474 18.867 1.00 46.84 197 GLY A N 1
ATOM 1510 C CA . GLY A 1 197 ? 7.700 14.826 19.358 1.00 46.84 197 GLY A CA 1
ATOM 1511 C C . GLY A 1 197 ? 8.262 13.826 18.361 1.00 46.84 197 GLY A C 1
ATOM 1512 O O . GLY A 1 197 ? 7.940 12.642 18.420 1.00 46.84 197 GLY A O 1
ATOM 1513 N N . ALA A 1 198 ? 9.093 14.310 17.439 1.00 50.62 198 ALA A N 1
ATOM 1514 C CA . ALA A 1 198 ? 9.793 13.499 16.439 1.00 50.62 198 ALA A CA 1
ATOM 1515 C C . ALA A 1 198 ? 10.944 12.652 17.031 1.00 50.62 198 ALA A C 1
ATOM 1517 O O . ALA A 1 198 ? 11.507 11.795 16.353 1.00 50.62 198 ALA A O 1
ATOM 1518 N N . GLY A 1 199 ? 11.296 12.852 18.303 1.00 46.94 199 GLY A N 1
ATOM 1519 C CA . GLY A 1 199 ? 12.371 12.118 18.965 1.00 46.94 199 GLY A CA 1
ATOM 1520 C C . GLY A 1 199 ? 11.913 10.745 19.455 1.00 46.94 199 GLY A C 1
ATOM 1521 O O . GLY A 1 199 ? 11.358 10.637 20.540 1.00 46.94 199 GLY A O 1
ATOM 1522 N N . ARG A 1 200 ? 12.178 9.686 18.681 1.00 51.34 200 ARG A N 1
ATOM 1523 C CA . ARG A 1 200 ? 12.019 8.264 19.068 1.00 51.34 200 ARG A CA 1
ATOM 1524 C C . ARG A 1 200 ? 10.588 7.781 19.340 1.00 51.34 200 ARG A C 1
ATOM 1526 O O . ARG A 1 200 ? 10.350 7.032 20.287 1.00 51.34 200 ARG A O 1
ATOM 1533 N N . ARG A 1 201 ? 9.639 8.060 18.442 1.00 57.16 201 ARG A N 1
ATOM 1534 C CA . ARG A 1 201 ? 8.536 7.098 18.270 1.00 57.16 201 ARG A CA 1
ATOM 1535 C C . ARG A 1 201 ? 9.144 5.843 17.658 1.00 57.16 201 ARG A C 1
ATOM 1537 O O . ARG A 1 201 ? 9.470 5.830 16.474 1.00 57.16 201 ARG A O 1
ATOM 1544 N N . SER A 1 202 ? 9.381 4.826 18.484 1.00 59.66 202 SER A N 1
ATOM 1545 C CA . SER A 1 202 ? 9.751 3.504 17.989 1.00 59.66 202 SER A CA 1
ATOM 1546 C C . SER A 1 202 ? 8.740 3.095 16.917 1.00 59.66 202 SER A C 1
ATOM 1548 O O . SER A 1 202 ? 7.546 3.375 17.048 1.00 59.66 202 SER A O 1
ATOM 1550 N N . TRP A 1 203 ? 9.227 2.502 15.825 1.00 68.62 203 TRP A N 1
ATOM 1551 C CA . TRP A 1 203 ? 8.405 1.992 14.730 1.00 68.62 203 TRP A CA 1
ATOM 1552 C C . TRP A 1 203 ? 7.484 0.897 15.271 1.00 68.62 203 TRP A C 1
ATOM 1554 O O . TRP A 1 203 ? 7.809 -0.286 15.237 1.00 68.62 203 TRP A O 1
ATOM 1564 N N . ASN A 1 204 ? 6.352 1.292 15.848 1.00 81.19 204 ASN A N 1
ATOM 1565 C CA . ASN A 1 204 ? 5.387 0.362 16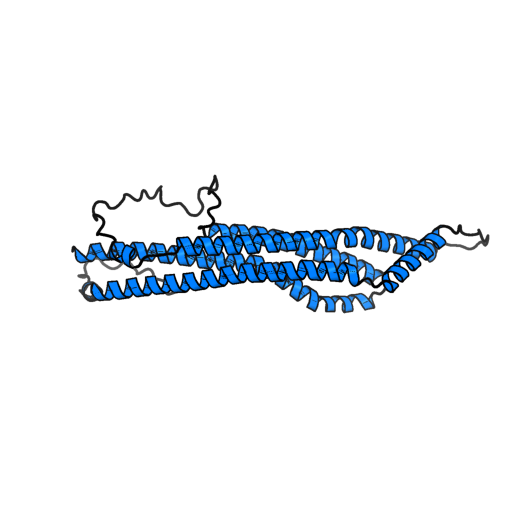.390 1.00 81.19 204 ASN A CA 1
ATOM 1566 C C . ASN A 1 204 ? 4.525 -0.127 15.221 1.00 81.19 204 ASN A C 1
ATOM 1568 O O . ASN A 1 204 ? 3.717 0.653 14.712 1.00 81.19 204 ASN A O 1
ATOM 1572 N N . PRO A 1 205 ? 4.639 -1.400 14.807 1.00 72.19 205 PRO A N 1
ATOM 1573 C CA . PRO A 1 205 ? 3.889 -1.933 13.669 1.00 72.19 205 PRO A CA 1
ATOM 1574 C C . PRO A 1 205 ? 2.375 -1.969 13.917 1.00 72.19 205 PRO A C 1
ATOM 1576 O O . PRO A 1 205 ? 1.606 -2.239 13.004 1.00 72.19 205 PRO A O 1
ATOM 1579 N N . LYS A 1 206 ? 1.932 -1.709 15.155 1.00 78.19 206 LYS A N 1
ATOM 1580 C CA . LYS A 1 206 ? 0.516 -1.554 15.505 1.00 78.19 206 LYS A CA 1
ATOM 1581 C C . LYS A 1 206 ? -0.030 -0.165 15.162 1.00 78.19 206 LYS A C 1
ATOM 1583 O O . LYS A 1 206 ? -1.237 0.021 15.196 1.00 78.19 206 LYS A O 1
ATOM 1588 N N . SER A 1 207 ? 0.834 0.815 14.903 1.00 84.38 207 SER A N 1
ATOM 1589 C CA . SER A 1 207 ? 0.438 2.204 14.689 1.00 84.38 207 SER A CA 1
ATOM 1590 C C . SER A 1 207 ? 0.063 2.466 13.225 1.00 84.38 207 SER A C 1
ATOM 1592 O O . SER A 1 207 ? 0.765 1.977 12.339 1.00 84.38 207 SER A O 1
ATOM 1594 N N . PRO A 1 208 ? -0.957 3.298 12.935 1.00 79.50 208 PRO A N 1
ATOM 1595 C CA . PRO A 1 208 ? -1.253 3.719 11.561 1.00 79.50 208 PRO A CA 1
ATOM 1596 C C . PRO A 1 208 ? -0.069 4.429 10.886 1.00 79.50 208 PRO A C 1
ATOM 1598 O O . PRO A 1 208 ? 0.126 4.292 9.680 1.00 79.50 208 PRO A O 1
ATOM 1601 N N . TYR A 1 209 ? 0.787 5.107 11.664 1.00 85.50 209 TYR A N 1
ATOM 1602 C CA . TYR A 1 209 ? 1.990 5.775 11.153 1.00 85.50 209 TYR A CA 1
ATOM 1603 C C . TYR A 1 209 ? 2.983 4.813 10.492 1.00 85.50 209 TYR A C 1
ATOM 1605 O O . TYR A 1 209 ? 3.754 5.236 9.635 1.00 85.50 209 TYR A O 1
ATOM 1613 N N . PHE A 1 210 ? 2.939 3.524 10.841 1.00 85.00 210 PHE A N 1
ATOM 1614 C CA . PHE A 1 210 ? 3.751 2.499 10.197 1.00 85.00 210 PHE A CA 1
ATOM 1615 C C . PHE A 1 210 ? 3.427 2.382 8.700 1.00 85.00 210 PHE A C 1
ATOM 1617 O O . PHE A 1 210 ? 4.336 2.399 7.875 1.00 85.00 210 PHE A O 1
ATOM 1624 N N . GLN A 1 211 ? 2.138 2.351 8.335 1.00 85.88 211 GLN A N 1
ATOM 1625 C CA . GLN A 1 211 ? 1.711 2.289 6.930 1.00 85.88 211 GLN A CA 1
ATOM 1626 C C . GLN A 1 211 ? 2.026 3.582 6.175 1.00 85.88 211 GLN A C 1
ATOM 1628 O O . GLN A 1 211 ? 2.419 3.532 5.013 1.00 85.88 211 GLN A O 1
ATOM 1633 N N . TYR A 1 212 ? 1.929 4.742 6.833 1.00 85.88 212 TYR A N 1
ATOM 1634 C CA . TYR A 1 212 ? 2.349 6.009 6.228 1.00 85.88 212 TYR A CA 1
ATOM 1635 C C . TYR A 1 212 ? 3.856 6.045 5.957 1.00 85.88 212 TYR A C 1
ATOM 1637 O O . TYR A 1 212 ? 4.267 6.487 4.888 1.00 85.88 212 TYR A O 1
ATOM 1645 N N . GLY A 1 213 ? 4.676 5.515 6.869 1.00 88.19 213 GLY A N 1
ATOM 1646 C CA . GLY A 1 213 ? 6.112 5.347 6.639 1.00 88.19 213 GLY A CA 1
ATOM 1647 C C . GLY A 1 213 ? 6.401 4.483 5.408 1.00 88.19 213 GLY A C 1
ATOM 1648 O O . GLY A 1 213 ? 7.188 4.878 4.552 1.00 88.19 213 GLY A O 1
ATOM 1649 N N . ILE A 1 214 ? 5.700 3.353 5.270 1.00 87.88 214 ILE A N 1
ATOM 1650 C CA . ILE A 1 214 ? 5.810 2.478 4.091 1.00 87.88 214 ILE A CA 1
ATOM 1651 C C . ILE A 1 214 ? 5.354 3.201 2.820 1.00 87.88 214 ILE A C 1
ATOM 1653 O O . ILE A 1 214 ? 6.028 3.105 1.799 1.00 87.88 214 ILE A O 1
ATOM 1657 N N . SER A 1 215 ? 4.259 3.964 2.879 1.00 87.88 215 SER A N 1
ATOM 1658 C CA . SER A 1 215 ? 3.770 4.764 1.751 1.00 87.88 215 SER A CA 1
ATOM 1659 C C . SER A 1 215 ? 4.811 5.791 1.287 1.00 87.88 215 SER A C 1
ATOM 1661 O O . SER A 1 215 ? 5.046 5.921 0.086 1.00 87.88 215 SER A O 1
ATOM 1663 N N . ILE A 1 216 ? 5.513 6.460 2.210 1.00 91.50 216 ILE A N 1
ATOM 1664 C CA . ILE A 1 216 ? 6.605 7.392 1.878 1.00 91.50 216 ILE A CA 1
ATOM 1665 C C . ILE A 1 216 ? 7.766 6.651 1.205 1.00 91.50 216 ILE A C 1
ATOM 1667 O O . ILE A 1 216 ? 8.241 7.090 0.158 1.00 91.50 216 ILE A O 1
ATOM 1671 N N . CYS A 1 217 ? 8.199 5.509 1.749 1.00 91.69 217 CYS A N 1
ATOM 1672 C CA . CYS A 1 217 ? 9.247 4.691 1.131 1.00 91.69 217 CYS A CA 1
ATOM 1673 C C . CYS A 1 217 ? 8.853 4.227 -0.280 1.00 91.69 217 CYS A C 1
ATOM 1675 O O . CYS A 1 217 ? 9.647 4.359 -1.211 1.00 91.69 217 CYS A O 1
ATOM 1677 N N . ALA A 1 218 ? 7.614 3.760 -0.453 1.00 87.75 218 ALA A N 1
ATOM 1678 C CA . ALA A 1 218 ? 7.069 3.384 -1.753 1.00 87.75 218 ALA A CA 1
ATOM 1679 C C . ALA A 1 218 ? 7.025 4.585 -2.712 1.00 87.75 218 ALA A C 1
ATOM 1681 O O . ALA A 1 218 ? 7.307 4.434 -3.895 1.00 87.75 218 ALA A O 1
ATOM 1682 N N . SER A 1 219 ? 6.720 5.788 -2.211 1.00 87.81 219 SER A N 1
ATOM 1683 C CA . SER A 1 219 ? 6.685 7.020 -3.013 1.00 87.81 219 SER A CA 1
ATOM 1684 C C . SER A 1 219 ? 8.077 7.400 -3.514 1.00 87.81 219 SER A C 1
ATOM 1686 O O . SER A 1 219 ? 8.238 7.752 -4.677 1.00 87.81 219 SER A O 1
ATOM 1688 N N . ILE A 1 220 ? 9.102 7.291 -2.662 1.00 90.12 220 ILE A N 1
ATOM 1689 C CA . ILE A 1 220 ? 10.499 7.535 -3.051 1.00 90.12 220 ILE A CA 1
ATOM 1690 C C . ILE A 1 220 ? 10.922 6.537 -4.128 1.00 90.12 220 ILE A C 1
ATOM 1692 O O . ILE A 1 220 ? 11.470 6.934 -5.154 1.00 90.12 220 ILE A O 1
ATOM 1696 N N . GLN A 1 221 ? 10.630 5.252 -3.924 1.00 87.56 221 GLN A N 1
ATOM 1697 C CA . GLN A 1 221 ? 10.911 4.219 -4.915 1.00 87.56 221 GLN A CA 1
ATOM 1698 C C . GLN A 1 221 ? 10.201 4.513 -6.246 1.00 87.56 221 GLN A C 1
ATOM 1700 O O . GLN A 1 221 ? 10.818 4.426 -7.309 1.00 87.56 221 GLN A O 1
ATOM 1705 N N . ALA A 1 222 ? 8.929 4.910 -6.185 1.00 83.00 222 ALA A N 1
ATOM 1706 C CA . ALA A 1 222 ? 8.136 5.262 -7.350 1.00 83.00 222 ALA A CA 1
ATOM 1707 C C . ALA A 1 222 ? 8.725 6.453 -8.119 1.00 83.00 222 ALA A C 1
ATOM 1709 O O . ALA A 1 222 ? 8.819 6.410 -9.344 1.00 83.00 222 ALA A O 1
ATOM 1710 N N . LEU A 1 223 ? 9.192 7.482 -7.407 1.00 86.75 223 LEU A N 1
ATOM 1711 C CA . LEU A 1 223 ? 9.866 8.638 -8.000 1.00 86.75 223 LEU A CA 1
ATOM 1712 C C . LEU A 1 223 ? 11.193 8.257 -8.666 1.00 86.75 223 LEU A C 1
ATOM 1714 O O . LEU A 1 223 ? 11.458 8.709 -9.779 1.00 86.75 223 LEU A O 1
ATOM 1718 N N . VAL A 1 224 ? 12.009 7.411 -8.025 1.00 84.69 224 VAL A N 1
ATOM 1719 C CA . VAL A 1 224 ? 13.272 6.916 -8.605 1.00 84.69 224 VAL A CA 1
ATOM 1720 C C . VAL A 1 224 ? 13.004 6.161 -9.905 1.00 84.69 224 VAL A C 1
ATOM 1722 O O . VAL A 1 224 ? 13.672 6.409 -10.911 1.00 84.69 224 VAL A O 1
ATOM 1725 N N . TRP A 1 225 ? 12.000 5.285 -9.911 1.00 81.62 225 TRP A N 1
ATOM 1726 C CA . TRP A 1 225 ? 11.625 4.529 -11.100 1.00 81.62 225 TRP A CA 1
ATOM 1727 C C . TRP A 1 225 ? 11.059 5.424 -12.207 1.00 81.62 225 TRP A C 1
ATOM 1729 O O . TRP A 1 225 ? 11.507 5.350 -13.349 1.00 81.62 225 TRP A O 1
ATOM 1739 N N . ALA A 1 226 ? 10.129 6.322 -11.875 1.00 80.00 226 ALA A N 1
ATOM 1740 C CA . ALA A 1 226 ? 9.565 7.273 -12.829 1.00 80.00 226 ALA A CA 1
ATOM 1741 C C . ALA A 1 226 ? 10.659 8.142 -13.467 1.00 80.00 226 ALA A C 1
ATOM 1743 O O . ALA A 1 226 ? 10.661 8.342 -14.680 1.00 80.00 226 ALA A O 1
ATOM 1744 N N . PHE A 1 227 ? 11.634 8.598 -12.678 1.00 82.94 227 PHE A N 1
ATOM 1745 C CA . PHE A 1 227 ? 12.773 9.358 -13.184 1.00 82.94 227 PHE A CA 1
ATOM 1746 C C . PHE A 1 227 ? 13.669 8.528 -14.115 1.00 82.94 227 PHE A C 1
ATOM 1748 O O . PHE A 1 227 ? 14.083 9.022 -15.166 1.00 82.94 227 PHE A O 1
ATOM 1755 N N . ALA A 1 228 ? 13.943 7.266 -13.769 1.00 78.56 228 ALA A N 1
ATOM 1756 C CA . ALA A 1 228 ? 14.692 6.351 -14.629 1.00 78.56 228 ALA A CA 1
ATOM 1757 C C . ALA A 1 228 ? 13.974 6.124 -15.971 1.00 78.56 228 ALA A C 1
ATOM 1759 O O . ALA A 1 228 ? 14.601 6.236 -17.024 1.00 78.56 228 ALA A O 1
ATOM 1760 N N . MET A 1 229 ? 12.655 5.912 -15.939 1.00 75.75 229 MET A N 1
ATOM 1761 C CA . MET A 1 229 ? 11.818 5.755 -17.132 1.00 75.75 229 MET A CA 1
ATOM 1762 C C . MET A 1 229 ? 11.773 7.024 -17.981 1.00 75.75 229 MET A C 1
ATOM 1764 O O . MET A 1 229 ? 11.931 6.958 -19.197 1.00 75.75 229 MET A O 1
ATOM 1768 N N . MET A 1 230 ? 11.618 8.197 -17.361 1.00 79.25 230 MET A N 1
ATOM 1769 C CA . MET A 1 230 ? 11.672 9.476 -18.072 1.00 79.25 230 MET A CA 1
ATOM 1770 C C . MET A 1 230 ? 13.012 9.654 -18.782 1.00 79.25 230 MET A C 1
ATOM 1772 O O . MET A 1 230 ? 13.035 10.007 -19.959 1.00 79.25 230 MET A O 1
ATOM 1776 N N . LYS A 1 231 ? 14.130 9.371 -18.103 1.00 77.19 231 LYS A N 1
ATOM 1777 C CA . LYS A 1 231 ? 15.461 9.449 -18.714 1.00 77.19 231 LYS A CA 1
ATOM 1778 C C . LYS A 1 231 ? 15.641 8.452 -19.855 1.00 77.19 231 LYS A C 1
ATOM 1780 O O . LYS A 1 231 ? 16.131 8.847 -20.910 1.00 77.19 231 LYS A O 1
ATOM 1785 N N . ALA A 1 232 ? 15.212 7.203 -19.676 1.00 71.81 232 ALA A N 1
ATOM 1786 C CA . ALA A 1 232 ? 15.258 6.188 -20.725 1.00 71.81 232 ALA A CA 1
ATOM 1787 C C . ALA A 1 232 ? 14.428 6.611 -21.949 1.00 71.81 232 ALA A C 1
ATOM 1789 O O . ALA A 1 232 ? 14.912 6.543 -23.079 1.00 71.81 232 ALA A O 1
ATOM 1790 N N . ASN A 1 233 ? 13.222 7.142 -21.731 1.00 75.12 233 ASN A N 1
ATOM 1791 C CA . ASN A 1 233 ? 12.361 7.659 -22.793 1.00 75.12 233 ASN A CA 1
ATOM 1792 C C . ASN A 1 233 ? 12.977 8.869 -23.506 1.00 75.12 233 ASN A C 1
ATOM 1794 O O . ASN A 1 233 ? 12.932 8.934 -24.733 1.00 75.12 233 ASN A O 1
ATOM 1798 N N . HIS A 1 234 ? 13.583 9.806 -22.771 1.00 78.50 234 HIS A N 1
ATOM 1799 C CA . HIS A 1 234 ? 14.285 10.949 -23.361 1.00 78.50 234 HIS A CA 1
ATOM 1800 C C . HIS A 1 234 ? 15.463 10.506 -24.232 1.00 78.50 234 HIS A C 1
ATOM 1802 O O . HIS A 1 234 ? 15.541 10.917 -25.388 1.00 78.50 234 HIS A O 1
ATOM 1808 N N . ALA A 1 235 ? 16.323 9.621 -23.720 1.00 73.56 235 ALA A N 1
ATOM 1809 C CA . ALA A 1 235 ? 17.460 9.091 -24.470 1.00 73.56 235 ALA A CA 1
ATOM 1810 C C . ALA A 1 235 ? 17.006 8.353 -25.739 1.00 73.56 235 ALA A C 1
ATOM 1812 O O . ALA A 1 235 ? 17.552 8.553 -26.823 1.00 73.56 235 ALA A O 1
ATOM 1813 N N . THR A 1 236 ? 15.950 7.548 -25.617 1.00 70.06 236 THR A N 1
ATOM 1814 C CA . THR A 1 236 ? 15.357 6.818 -26.741 1.00 70.06 236 THR A CA 1
ATOM 1815 C C . THR A 1 236 ? 14.796 7.787 -27.783 1.00 70.06 236 THR A C 1
ATOM 1817 O O . THR A 1 236 ? 15.071 7.653 -28.974 1.00 70.06 236 THR A O 1
ATOM 1820 N N . ARG A 1 237 ? 14.071 8.825 -27.352 1.00 74.25 237 ARG A N 1
ATOM 1821 C CA . ARG A 1 237 ? 13.507 9.845 -28.243 1.00 74.25 237 ARG A CA 1
ATOM 1822 C C . ARG A 1 237 ? 14.583 10.635 -28.983 1.00 74.25 237 ARG A C 1
ATOM 1824 O O . ARG A 1 237 ? 14.419 10.884 -30.174 1.00 74.25 237 ARG A O 1
ATOM 1831 N N . GLU A 1 238 ? 15.663 11.020 -28.308 1.00 76.12 238 GLU A N 1
ATOM 1832 C CA . GLU A 1 238 ? 16.796 11.692 -28.954 1.00 76.12 238 GLU A CA 1
ATOM 1833 C C . GLU A 1 238 ? 17.465 10.797 -29.997 1.00 76.12 238 GLU A C 1
ATOM 1835 O O . GLU A 1 238 ? 17.803 11.270 -31.082 1.00 76.12 238 GLU A O 1
ATOM 1840 N N . LEU A 1 239 ? 17.611 9.503 -29.700 1.00 70.94 239 LEU A N 1
ATOM 1841 C CA . LEU A 1 239 ? 18.202 8.543 -30.623 1.00 70.94 239 LEU A CA 1
ATOM 1842 C C . LEU A 1 239 ? 17.349 8.376 -31.886 1.00 70.94 239 LEU A C 1
ATOM 1844 O O . LEU A 1 239 ? 17.851 8.549 -32.996 1.00 70.94 239 LEU A O 1
ATOM 1848 N N . TYR A 1 240 ? 16.052 8.100 -31.729 1.00 70.44 240 TYR A N 1
ATOM 1849 C CA . TYR A 1 240 ? 15.152 7.920 -32.870 1.00 70.44 240 TYR A CA 1
ATOM 1850 C C . TYR A 1 240 ? 14.935 9.216 -33.651 1.00 70.44 240 TYR A C 1
ATOM 1852 O O . TYR A 1 240 ? 14.901 9.176 -34.875 1.00 70.44 240 TYR A O 1
ATOM 1860 N N . GLY A 1 241 ? 14.872 10.368 -32.976 1.00 76.81 241 GLY A N 1
ATOM 1861 C CA . GLY A 1 241 ? 14.747 11.667 -33.638 1.00 76.81 241 GLY A CA 1
ATOM 1862 C C . GLY A 1 241 ? 15.930 12.007 -34.550 1.00 76.81 241 GLY A C 1
ATOM 1863 O O . GLY A 1 241 ? 15.748 12.728 -35.527 1.00 76.81 241 GLY A O 1
ATOM 1864 N N . ARG A 1 242 ? 17.127 11.469 -34.270 1.00 75.12 242 ARG A N 1
ATOM 1865 C CA . ARG A 1 242 ? 18.307 11.615 -35.139 1.00 75.12 242 ARG A CA 1
ATOM 1866 C C . ARG A 1 242 ? 18.321 10.642 -36.319 1.00 75.12 242 ARG A C 1
ATOM 1868 O O . ARG A 1 242 ? 18.937 10.961 -37.329 1.00 75.12 242 ARG A O 1
ATOM 1875 N N . ILE A 1 243 ? 17.694 9.472 -36.182 1.00 75.81 243 ILE A N 1
ATOM 1876 C CA . ILE A 1 243 ? 17.657 8.439 -37.229 1.00 75.81 243 ILE A CA 1
ATOM 1877 C C . ILE A 1 243 ? 16.529 8.729 -38.224 1.00 75.81 243 ILE A C 1
ATOM 1879 O O . ILE A 1 243 ? 16.765 8.745 -39.428 1.00 75.81 243 ILE A O 1
ATOM 1883 N N . ASP A 1 244 ? 15.318 8.971 -37.723 1.00 78.50 244 ASP A N 1
ATOM 1884 C CA . ASP A 1 244 ? 14.139 9.256 -38.537 1.00 78.50 244 ASP A CA 1
ATOM 1885 C C . ASP A 1 244 ? 13.091 10.035 -37.711 1.00 78.50 244 ASP A C 1
ATOM 1887 O O . ASP A 1 244 ? 12.441 9.474 -36.817 1.00 78.50 244 ASP A O 1
ATOM 1891 N N . PRO A 1 245 ? 12.868 11.326 -38.015 1.00 78.06 245 PRO A N 1
ATOM 1892 C CA . PRO A 1 245 ? 11.874 12.149 -37.330 1.00 78.06 245 PRO A CA 1
ATOM 1893 C C . PRO A 1 245 ? 10.444 11.590 -37.410 1.00 78.06 245 PRO A C 1
ATOM 1895 O O . PRO A 1 245 ? 9.630 11.864 -36.526 1.00 78.06 245 PRO A O 1
ATOM 1898 N N . SER A 1 246 ? 10.127 10.796 -38.440 1.00 76.06 246 SER A N 1
ATOM 1899 C CA . SER A 1 246 ? 8.792 10.224 -38.655 1.00 76.06 246 SER A CA 1
ATOM 1900 C C . SER A 1 246 ? 8.478 9.037 -37.730 1.00 76.06 246 SER A C 1
ATOM 1902 O O . SER A 1 246 ? 7.306 8.718 -37.505 1.00 76.06 246 SER A O 1
ATOM 1904 N N . LEU A 1 247 ? 9.504 8.421 -37.126 1.00 66.38 247 LEU A N 1
ATOM 1905 C CA . LEU A 1 247 ? 9.365 7.320 -36.164 1.00 66.38 247 LEU A CA 1
ATOM 1906 C C . LEU A 1 247 ? 9.115 7.805 -34.723 1.00 66.38 247 LEU A C 1
ATOM 1908 O O . LEU A 1 247 ? 8.531 7.074 -33.920 1.00 66.38 247 LEU A O 1
ATOM 1912 N N . ALA A 1 248 ? 9.468 9.053 -34.400 1.00 65.19 248 ALA A N 1
ATOM 1913 C CA . ALA A 1 248 ? 9.274 9.647 -33.075 1.00 65.19 248 ALA A CA 1
ATOM 1914 C C . ALA A 1 248 ? 7.816 9.613 -32.547 1.00 65.19 248 ALA A C 1
ATOM 1916 O O . ALA A 1 248 ? 7.635 9.260 -31.379 1.00 65.19 248 ALA A O 1
ATOM 1917 N N . PRO A 1 249 ? 6.763 9.929 -33.335 1.00 58.06 249 PRO A N 1
ATOM 1918 C CA . PRO A 1 249 ? 5.377 9.856 -32.859 1.00 58.06 249 PRO A CA 1
ATOM 1919 C C . PRO A 1 249 ? 4.855 8.421 -32.680 1.00 58.06 249 PRO A C 1
ATOM 1921 O O . PRO A 1 249 ? 3.963 8.207 -31.865 1.00 58.06 249 PRO A O 1
ATOM 1924 N N . LYS A 1 250 ? 5.415 7.412 -33.366 1.00 57.12 250 LYS A N 1
ATOM 1925 C CA . LYS A 1 250 ? 5.000 6.005 -33.185 1.00 57.12 250 LYS A CA 1
ATOM 1926 C C . LYS A 1 250 ? 5.499 5.407 -31.867 1.00 57.12 250 LYS A C 1
ATOM 1928 O O . LYS A 1 250 ? 4.812 4.570 -31.291 1.00 57.12 250 LYS A O 1
ATOM 1933 N N . LEU A 1 251 ? 6.618 5.899 -31.329 1.00 56.66 251 LEU A N 1
ATOM 1934 C CA . LEU A 1 251 ? 7.093 5.529 -29.989 1.00 56.66 251 LEU A CA 1
ATOM 1935 C C . LEU A 1 251 ? 6.160 5.990 -28.857 1.00 56.66 251 LEU A C 1
ATOM 1937 O O . LEU A 1 251 ? 6.158 5.377 -27.793 1.00 56.66 251 LEU A O 1
ATOM 1941 N N . TRP A 1 252 ? 5.313 7.002 -29.087 1.00 49.94 252 TRP A N 1
ATOM 1942 C CA . TRP A 1 252 ? 4.281 7.388 -28.118 1.00 49.94 252 TRP A CA 1
ATOM 1943 C C . TRP A 1 252 ? 3.217 6.295 -27.937 1.00 49.94 252 TRP A C 1
ATOM 1945 O O . TRP A 1 252 ? 2.609 6.230 -26.881 1.00 49.94 252 TRP A O 1
ATOM 1955 N N . PHE A 1 253 ? 3.016 5.366 -28.879 1.00 43.81 253 PHE A N 1
ATOM 1956 C CA . PHE A 1 253 ? 2.100 4.235 -28.652 1.00 43.81 253 PHE A CA 1
ATOM 1957 C C . PHE A 1 253 ? 2.654 3.181 -27.675 1.00 43.81 253 PHE A C 1
ATOM 1959 O O . PHE A 1 253 ? 1.886 2.375 -27.153 1.00 43.81 253 PHE A O 1
ATOM 1966 N N . GLY A 1 254 ? 3.940 3.266 -27.306 1.00 50.53 254 GLY A N 1
ATOM 1967 C CA . GLY A 1 254 ? 4.486 2.590 -26.124 1.00 50.53 254 GLY A CA 1
ATOM 1968 C C . GLY A 1 254 ? 3.883 3.085 -24.799 1.00 50.53 254 GLY A C 1
ATOM 1969 O O . GLY A 1 254 ? 3.992 2.395 -23.791 1.00 50.53 254 GLY A O 1
ATOM 1970 N N . ILE A 1 255 ? 3.170 4.223 -24.796 1.00 47.78 255 ILE A N 1
ATOM 1971 C CA . ILE A 1 255 ? 2.501 4.786 -23.612 1.00 47.78 255 ILE A CA 1
ATOM 1972 C C . ILE A 1 255 ? 1.387 3.883 -23.091 1.00 47.78 255 ILE A C 1
ATOM 1974 O O . ILE A 1 255 ? 1.129 3.906 -21.895 1.00 47.78 255 ILE A O 1
ATOM 1978 N N . ALA A 1 256 ? 0.757 3.049 -23.924 1.00 49.53 256 ALA A N 1
ATOM 1979 C CA . ALA A 1 256 ? -0.187 2.052 -23.417 1.00 49.53 256 ALA A CA 1
ATOM 1980 C C . ALA A 1 256 ? 0.514 1.032 -22.493 1.00 49.53 256 ALA A C 1
ATOM 1982 O O . ALA A 1 256 ? -0.027 0.688 -21.443 1.00 49.53 256 ALA A O 1
ATOM 1983 N N . GLY A 1 257 ? 1.751 0.635 -22.823 1.00 55.94 257 GLY A N 1
ATOM 1984 C CA . GLY A 1 257 ? 2.618 -0.155 -21.938 1.00 55.94 257 GLY A CA 1
ATOM 1985 C C . GLY A 1 257 ? 3.151 0.661 -20.755 1.00 55.94 257 GLY A C 1
ATOM 1986 O O . GLY A 1 257 ? 3.135 0.198 -19.614 1.00 55.94 257 GLY A O 1
ATOM 1987 N N . SER A 1 258 ? 3.515 1.927 -20.981 1.00 62.59 258 SER A N 1
ATOM 1988 C CA . SER A 1 258 ? 3.941 2.820 -19.897 1.00 62.59 258 SER A CA 1
ATOM 1989 C C . SER A 1 258 ? 2.810 3.159 -18.926 1.00 62.59 258 SER A C 1
ATOM 1991 O O . SER A 1 258 ? 3.084 3.444 -17.771 1.00 62.59 258 SER A O 1
ATOM 1993 N N . PHE A 1 259 ? 1.540 3.122 -19.336 1.00 71.44 259 PHE A N 1
ATOM 1994 C CA . PHE A 1 259 ? 0.409 3.409 -18.456 1.00 71.44 259 PHE A CA 1
ATOM 1995 C C . PHE A 1 259 ? 0.231 2.305 -17.420 1.00 71.44 259 PHE A C 1
ATOM 1997 O O . PHE A 1 259 ? 0.052 2.602 -16.241 1.00 71.44 259 PHE A O 1
ATOM 2004 N N . THR A 1 260 ? 0.365 1.037 -17.825 1.00 68.12 260 THR A N 1
ATOM 2005 C CA . THR A 1 260 ? 0.398 -0.075 -16.869 1.00 68.12 260 THR A CA 1
ATOM 2006 C C . THR A 1 260 ? 1.582 0.044 -15.918 1.00 68.12 260 THR A C 1
ATOM 2008 O O . THR A 1 260 ? 1.400 -0.141 -14.719 1.00 68.12 260 THR A O 1
ATOM 2011 N N . GLU A 1 261 ? 2.764 0.445 -16.391 1.00 69.50 261 GLU A N 1
ATOM 2012 C CA . GLU A 1 261 ? 3.928 0.679 -15.526 1.00 69.50 261 GLU A CA 1
ATOM 2013 C C . GLU A 1 261 ? 3.711 1.858 -14.567 1.00 69.50 261 GLU A C 1
ATOM 2015 O O . GLU A 1 261 ? 3.987 1.734 -13.379 1.00 69.50 261 GLU A O 1
ATOM 2020 N N . ILE A 1 262 ? 3.145 2.973 -15.039 1.00 74.94 262 ILE A N 1
ATOM 2021 C CA . ILE A 1 262 ? 2.789 4.144 -14.225 1.00 74.94 262 ILE A CA 1
ATOM 2022 C C . ILE A 1 262 ? 1.784 3.740 -13.146 1.00 74.94 262 ILE A C 1
ATOM 2024 O O . ILE A 1 262 ? 2.010 4.024 -11.971 1.00 74.94 262 ILE A O 1
ATOM 2028 N N . ILE A 1 263 ? 0.712 3.026 -13.504 1.00 82.06 263 ILE A N 1
ATOM 2029 C CA . ILE A 1 263 ? -0.236 2.496 -12.519 1.00 82.06 263 ILE A CA 1
ATOM 2030 C C . ILE A 1 263 ? 0.511 1.635 -11.505 1.00 82.06 263 ILE A C 1
ATOM 2032 O O . ILE A 1 263 ? 0.353 1.867 -10.310 1.00 82.06 263 ILE A O 1
ATOM 2036 N N . THR A 1 264 ? 1.358 0.710 -11.970 1.00 75.06 264 THR A N 1
ATOM 2037 C CA . THR A 1 264 ? 2.143 -0.229 -11.142 1.00 75.06 264 THR A CA 1
ATOM 2038 C C . THR A 1 264 ? 3.084 0.495 -10.166 1.00 75.06 264 THR A C 1
ATOM 2040 O O . THR A 1 264 ? 3.351 0.010 -9.068 1.00 75.06 264 THR A O 1
ATOM 2043 N N . VAL A 1 265 ? 3.537 1.688 -10.532 1.00 78.88 265 VAL A N 1
ATOM 2044 C CA . VAL A 1 265 ? 4.440 2.524 -9.742 1.00 78.88 265 VAL A CA 1
ATOM 2045 C C . VAL A 1 265 ? 3.686 3.353 -8.702 1.00 78.88 265 VAL A C 1
ATOM 2047 O O . VAL A 1 265 ? 4.111 3.437 -7.551 1.00 78.88 265 VAL A O 1
ATOM 2050 N N . PHE A 1 266 ? 2.547 3.941 -9.072 1.00 86.06 266 PHE A N 1
ATOM 2051 C CA . PHE A 1 266 ? 1.803 4.850 -8.194 1.00 86.06 266 PHE A CA 1
ATOM 2052 C C . PHE A 1 266 ? 0.755 4.167 -7.312 1.00 86.06 266 PHE A C 1
ATOM 2054 O O . PHE A 1 266 ? 0.387 4.730 -6.278 1.00 86.06 266 PHE A O 1
ATOM 2061 N N . TRP A 1 267 ? 0.280 2.966 -7.656 1.00 90.25 267 TRP A N 1
ATOM 2062 C CA . TRP A 1 267 ? -0.741 2.302 -6.840 1.00 90.25 267 TRP A CA 1
ATOM 2063 C C . TRP A 1 267 ? -0.207 1.925 -5.456 1.00 90.25 267 TRP A C 1
ATOM 2065 O O . TRP A 1 267 ? -0.927 2.090 -4.478 1.00 90.25 267 TRP A O 1
ATOM 2075 N N . GLN A 1 268 ? 1.045 1.467 -5.347 1.00 88.56 268 GLN A N 1
ATOM 2076 C CA . GLN A 1 268 ? 1.596 0.971 -4.085 1.00 88.56 268 GLN A CA 1
ATOM 2077 C C . GLN A 1 268 ? 1.639 2.069 -2.996 1.00 88.56 268 GLN A C 1
ATOM 2079 O O . GLN A 1 268 ? 1.115 1.834 -1.902 1.00 88.56 268 GLN A O 1
ATOM 2084 N N . PRO A 1 269 ? 2.151 3.292 -3.259 1.00 90.25 269 PRO A N 1
ATOM 2085 C CA . PRO A 1 269 ? 2.051 4.403 -2.311 1.00 90.25 269 PRO A CA 1
ATOM 2086 C C . PRO A 1 269 ? 0.618 4.739 -1.891 1.00 90.25 269 PRO A C 1
ATOM 2088 O O . PRO A 1 269 ? 0.345 4.866 -0.692 1.00 90.25 269 PRO A O 1
ATOM 2091 N N . LEU A 1 270 ? -0.293 4.864 -2.865 1.00 91.25 270 LEU A N 1
ATOM 2092 C CA . LEU A 1 270 ? -1.696 5.217 -2.628 1.00 91.25 270 LEU A CA 1
ATOM 2093 C C . LEU A 1 270 ? -2.408 4.146 -1.801 1.00 91.25 270 LEU A C 1
ATOM 2095 O O . LEU A 1 270 ? -3.175 4.464 -0.894 1.00 91.25 270 LEU A O 1
ATOM 2099 N N . PHE A 1 271 ? -2.110 2.879 -2.072 1.00 90.69 271 PHE A N 1
ATOM 2100 C CA . PHE A 1 271 ? -2.677 1.740 -1.370 1.00 90.69 271 PHE A CA 1
ATOM 2101 C C . PHE A 1 271 ? -2.235 1.697 0.096 1.00 90.69 271 PHE A C 1
ATOM 2103 O O . PHE A 1 271 ? -3.079 1.592 0.988 1.00 90.69 271 PHE A O 1
ATOM 2110 N N . HIS A 1 272 ? -0.937 1.870 0.374 1.00 90.75 272 HIS A N 1
ATOM 2111 C CA . HIS A 1 272 ? -0.438 1.954 1.752 1.00 90.75 272 HIS A CA 1
ATOM 2112 C C . HIS A 1 272 ? -0.996 3.170 2.500 1.00 90.75 272 HIS A C 1
ATOM 2114 O O . HIS A 1 272 ? -1.335 3.061 3.680 1.00 90.75 272 HIS A O 1
ATOM 2120 N N . TRP A 1 273 ? -1.142 4.314 1.823 1.00 92.12 273 TRP A N 1
ATOM 2121 C CA . TRP A 1 273 ? -1.759 5.502 2.412 1.00 92.12 273 TRP A CA 1
ATOM 2122 C C . TRP A 1 273 ? -3.220 5.245 2.795 1.00 92.12 273 TRP A C 1
ATOM 2124 O O . TRP A 1 273 ? -3.593 5.445 3.951 1.00 92.12 273 TRP A O 1
ATOM 2134 N N . PHE A 1 274 ? -4.016 4.717 1.861 1.00 93.19 274 PHE A N 1
ATOM 2135 C CA . PHE A 1 274 ? -5.425 4.391 2.080 1.00 93.19 274 PHE A CA 1
ATOM 2136 C C . PHE A 1 274 ? -5.613 3.440 3.268 1.00 93.19 274 PHE A C 1
ATOM 2138 O O . PHE A 1 274 ? -6.452 3.667 4.140 1.00 93.19 274 PHE A O 1
ATOM 2145 N N . ILE A 1 275 ? -4.782 2.402 3.356 1.00 91.50 275 ILE A N 1
ATOM 2146 C CA . ILE A 1 275 ? -4.832 1.438 4.458 1.00 91.50 275 ILE A CA 1
ATOM 2147 C C . ILE A 1 275 ? -4.401 2.069 5.778 1.00 91.50 275 ILE A C 1
ATOM 2149 O O . ILE A 1 275 ? -5.032 1.810 6.802 1.00 91.50 275 ILE A O 1
ATOM 2153 N N . GLY A 1 276 ? -3.373 2.919 5.772 1.00 89.88 276 GLY A N 1
ATOM 2154 C CA . GLY A 1 276 ? -2.989 3.700 6.947 1.00 89.88 276 GLY A CA 1
ATOM 2155 C C . GLY A 1 276 ? -4.151 4.540 7.480 1.00 89.88 276 GLY A C 1
ATOM 2156 O O . GLY A 1 276 ? -4.432 4.500 8.679 1.00 89.88 276 GLY A O 1
ATOM 2157 N N . SER A 1 277 ? -4.886 5.211 6.589 1.00 91.25 277 SER A N 1
ATOM 2158 C CA . SER A 1 277 ? -6.076 5.994 6.943 1.00 91.25 277 SER A CA 1
ATOM 2159 C C . SER A 1 277 ? -7.214 5.129 7.477 1.00 91.25 277 SER A C 1
ATOM 2161 O O . SER A 1 277 ? -7.835 5.484 8.479 1.00 91.25 277 SER A O 1
ATOM 2163 N N . MET A 1 278 ? -7.448 3.961 6.878 1.00 92.81 278 MET A N 1
ATOM 2164 C CA . MET A 1 278 ? -8.452 3.015 7.361 1.00 92.81 278 MET A CA 1
ATOM 2165 C C . MET A 1 278 ? -8.109 2.496 8.766 1.00 92.81 278 MET A C 1
ATOM 2167 O O . MET A 1 278 ? -8.953 2.532 9.660 1.00 92.81 278 MET A O 1
ATOM 2171 N N . ILE A 1 279 ? -6.859 2.078 8.997 1.00 91.44 279 ILE A N 1
ATOM 2172 C CA . ILE A 1 279 ? -6.381 1.624 10.311 1.00 91.44 279 ILE A CA 1
ATOM 2173 C C . ILE A 1 279 ? -6.517 2.743 11.347 1.00 91.44 279 ILE A C 1
ATOM 2175 O O . ILE A 1 279 ? -6.984 2.493 12.458 1.00 91.44 279 ILE A O 1
ATOM 2179 N N . GLN A 1 280 ? -6.143 3.975 10.991 1.00 92.25 280 GLN A N 1
ATOM 2180 C CA . GLN A 1 280 ? -6.293 5.133 11.869 1.00 92.25 280 GLN A CA 1
ATOM 2181 C C . GLN A 1 280 ? -7.757 5.346 12.261 1.00 92.25 280 GLN A C 1
ATOM 2183 O O . GLN A 1 280 ? -8.049 5.448 13.449 1.00 92.25 280 GLN A O 1
ATOM 2188 N N . SER A 1 281 ? -8.670 5.337 11.285 1.00 92.00 281 SER A N 1
ATOM 2189 C CA . SER A 1 281 ? -10.107 5.458 11.541 1.00 92.00 281 SER A CA 1
ATOM 2190 C C . SER A 1 281 ? -10.604 4.366 12.487 1.00 92.00 281 SER A C 1
ATOM 2192 O O . SER A 1 281 ? -11.347 4.662 13.416 1.00 92.00 281 SER A O 1
ATOM 2194 N N . MET A 1 282 ? -10.174 3.115 12.296 1.00 92.81 282 MET A N 1
ATOM 2195 C CA . MET A 1 282 ? -10.570 2.000 13.162 1.00 92.81 282 MET A CA 1
ATOM 2196 C C . MET A 1 282 ? -10.063 2.153 14.600 1.00 92.81 282 MET A C 1
ATOM 2198 O O . MET A 1 282 ? -10.782 1.810 15.538 1.00 92.81 282 MET A O 1
ATOM 2202 N N . PHE A 1 283 ? -8.841 2.660 14.794 1.00 91.75 283 PHE A N 1
ATOM 2203 C CA . PHE A 1 283 ? -8.320 2.938 16.134 1.00 91.75 283 PHE A CA 1
ATOM 2204 C C . PHE A 1 283 ? -9.089 4.061 16.821 1.00 91.75 283 PHE A C 1
ATOM 2206 O O . PHE A 1 283 ? -9.468 3.888 17.976 1.00 91.75 283 PHE A O 1
ATOM 2213 N N . THR A 1 284 ? -9.392 5.149 16.110 1.00 89.88 284 THR A N 1
ATOM 2214 C CA . THR A 1 284 ? -10.226 6.232 16.646 1.00 89.88 284 THR A CA 1
ATOM 2215 C C . THR A 1 284 ? -11.611 5.714 17.034 1.00 89.88 284 THR A C 1
ATOM 2217 O O . THR A 1 284 ? -12.034 5.908 18.166 1.00 89.88 284 THR A O 1
ATOM 2220 N N . THR A 1 285 ? -12.274 4.936 16.170 1.00 91.44 285 THR A N 1
ATOM 2221 C CA . THR A 1 285 ? -13.575 4.328 16.502 1.00 91.44 285 THR A CA 1
ATOM 2222 C C . THR A 1 285 ? -13.495 3.394 17.714 1.00 91.44 285 THR A C 1
ATOM 2224 O O . THR A 1 285 ? -14.417 3.353 18.524 1.00 91.44 285 THR A O 1
ATOM 2227 N N . ARG A 1 286 ? -12.398 2.644 17.872 1.00 92.75 286 ARG A N 1
ATOM 2228 C CA . ARG A 1 286 ? -12.170 1.805 19.058 1.00 92.75 286 ARG A CA 1
ATOM 2229 C C . ARG A 1 286 ? -12.029 2.649 20.328 1.00 92.75 286 ARG A C 1
ATOM 2231 O O . ARG A 1 286 ? -12.601 2.284 21.349 1.00 92.75 286 ARG A O 1
ATOM 2238 N N . GLU A 1 287 ? -11.276 3.742 20.282 1.00 90.12 287 GLU A N 1
ATOM 2239 C CA . GLU A 1 287 ? -11.097 4.664 21.414 1.00 90.12 287 GLU A CA 1
ATOM 2240 C C . GLU A 1 287 ? -12.410 5.366 21.796 1.00 90.12 287 GLU A C 1
ATOM 2242 O O . GLU A 1 287 ? -12.746 5.440 22.982 1.00 90.12 287 GLU A O 1
ATOM 2247 N N . ASP A 1 288 ? -13.197 5.787 20.804 1.00 89.06 288 ASP A N 1
ATOM 2248 C CA . ASP A 1 288 ? -14.532 6.356 21.007 1.00 89.06 288 ASP A CA 1
ATOM 2249 C C . ASP A 1 288 ? -15.476 5.333 21.654 1.00 89.06 288 ASP A C 1
ATOM 2251 O O . ASP A 1 288 ? -16.210 5.666 22.584 1.00 89.06 288 ASP A O 1
ATOM 2255 N N . LEU A 1 289 ? -15.411 4.065 21.230 1.00 90.12 289 LEU A N 1
ATOM 2256 C CA . LEU A 1 289 ? -16.213 2.985 21.809 1.00 90.12 289 LEU A CA 1
ATOM 2257 C C . LEU A 1 289 ? -15.878 2.742 23.288 1.00 90.12 289 LEU A C 1
ATOM 2259 O O . LEU A 1 289 ? -16.788 2.587 24.100 1.00 90.12 289 LEU A O 1
ATOM 2263 N N . PHE A 1 290 ? -14.592 2.755 23.654 1.00 87.38 290 PHE A N 1
ATOM 2264 C CA . PHE A 1 290 ? -14.171 2.671 25.059 1.00 87.38 290 PHE A CA 1
ATOM 2265 C C . PHE A 1 290 ? -14.577 3.904 25.873 1.00 87.38 290 PHE A 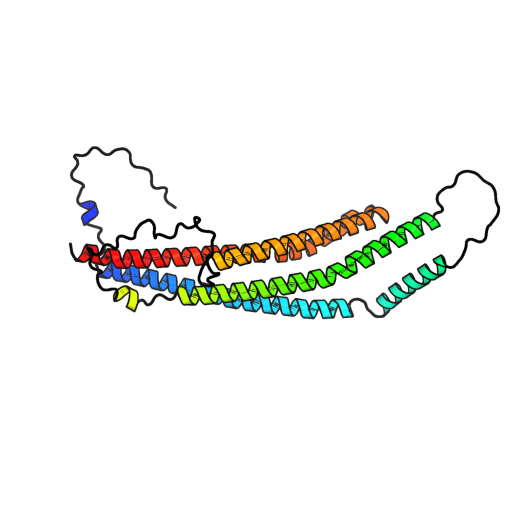C 1
ATOM 2267 O O . PHE A 1 290 ? -14.827 3.808 27.073 1.00 87.38 290 PHE A O 1
ATOM 2274 N N . SER A 1 291 ? -14.628 5.076 25.245 1.00 86.06 291 SER A N 1
ATOM 2275 C CA . SER A 1 291 ? -15.073 6.304 25.907 1.00 86.06 291 SER A CA 1
ATOM 2276 C C . SER A 1 291 ? -16.584 6.270 26.161 1.00 86.06 291 SER A C 1
ATOM 2278 O O . SER A 1 291 ? -17.033 6.588 27.262 1.00 86.06 291 SER A O 1
ATOM 2280 N N . LEU A 1 292 ? -17.363 5.789 25.187 1.00 85.19 292 LEU A N 1
ATOM 2281 C CA . LEU A 1 292 ? -18.805 5.561 25.314 1.00 85.19 292 LEU A CA 1
ATOM 2282 C C . LEU A 1 292 ? -19.132 4.504 26.372 1.00 85.19 292 LEU A C 1
ATOM 2284 O O . LEU A 1 292 ? -20.034 4.718 27.182 1.00 85.19 292 LEU A O 1
ATOM 2288 N N . SER A 1 293 ? -18.388 3.392 26.411 1.00 84.44 293 SER A N 1
ATOM 2289 C CA . SER A 1 293 ? -18.612 2.346 27.415 1.00 84.44 293 SER A CA 1
ATOM 2290 C C . SER A 1 293 ? -18.376 2.859 28.836 1.00 84.44 293 SER A C 1
ATOM 2292 O O . SER A 1 293 ? -19.101 2.472 29.743 1.00 84.44 293 SER A O 1
ATOM 2294 N N . LYS A 1 294 ? -17.423 3.779 29.037 1.00 82.62 294 LYS A N 1
ATOM 2295 C CA . LYS A 1 294 ? -17.209 4.449 30.330 1.00 82.62 294 LYS A CA 1
ATOM 2296 C C . LYS A 1 294 ? -18.323 5.440 30.670 1.00 82.62 294 LYS A C 1
ATOM 2298 O O . LYS A 1 294 ? -18.775 5.467 31.810 1.00 82.62 294 LYS A O 1
ATOM 2303 N N . ALA A 1 295 ? -18.771 6.232 29.694 1.00 78.25 295 ALA A N 1
ATOM 2304 C CA . ALA A 1 295 ? -19.807 7.247 29.895 1.00 78.25 295 ALA A CA 1
ATOM 2305 C C . ALA A 1 295 ? -21.168 6.644 30.280 1.00 78.25 295 ALA A C 1
ATOM 2307 O O . ALA A 1 295 ? -21.871 7.222 31.107 1.00 78.25 295 ALA A O 1
ATOM 2308 N N . ARG A 1 296 ? -21.507 5.460 29.747 1.00 72.62 296 ARG A N 1
ATOM 2309 C CA . ARG A 1 296 ? -22.705 4.689 30.130 1.00 72.62 296 ARG A CA 1
ATOM 2310 C C . ARG A 1 296 ? -22.887 4.597 31.648 1.00 72.62 296 ARG A C 1
ATOM 2312 O O . ARG A 1 296 ? -23.976 4.842 32.155 1.00 72.62 296 ARG A O 1
ATOM 2319 N N . TYR A 1 297 ? -21.816 4.293 32.375 1.00 61.66 297 TYR A N 1
ATOM 2320 C CA . TYR A 1 297 ? -21.890 4.060 33.817 1.00 61.66 297 TYR A CA 1
ATOM 2321 C C . TYR A 1 297 ? -22.090 5.330 34.651 1.00 61.66 297 TYR A C 1
ATOM 2323 O O . TYR A 1 297 ? -22.472 5.236 35.815 1.00 61.66 297 TYR A O 1
ATOM 2331 N N . VAL A 1 298 ? -21.839 6.514 34.083 1.00 62.94 298 VAL A N 1
ATOM 2332 C CA . VAL A 1 298 ? -22.076 7.789 34.776 1.00 62.94 298 VAL A CA 1
ATOM 2333 C C . VAL A 1 298 ? -23.574 8.091 34.841 1.00 62.94 298 VAL A C 1
ATOM 2335 O O . VAL A 1 298 ? -24.046 8.584 35.859 1.00 62.94 298 VAL A O 1
ATOM 2338 N N . PHE A 1 299 ? -24.330 7.734 33.798 1.00 60.75 299 PHE A N 1
ATOM 2339 C CA . PHE A 1 299 ? -25.775 7.969 33.738 1.00 60.75 299 PHE A CA 1
ATOM 2340 C C . PHE A 1 299 ? -26.600 6.969 34.552 1.00 60.75 299 PHE A C 1
ATOM 2342 O O . PHE A 1 299 ? -27.700 7.302 34.960 1.00 60.75 299 PHE A O 1
ATOM 2349 N N . GLU A 1 300 ? -26.087 5.766 34.815 1.00 58.00 300 GLU A N 1
ATOM 2350 C CA . GLU A 1 300 ? -26.803 4.753 35.610 1.00 58.00 300 GLU A CA 1
ATOM 2351 C C . GLU A 1 300 ? -26.736 5.018 37.130 1.00 58.00 300 GLU A C 1
ATOM 2353 O O . GLU A 1 300 ? -27.479 4.413 37.898 1.00 58.00 300 GLU A O 1
ATOM 2358 N N . LYS A 1 301 ? -25.843 5.915 37.580 1.00 54.56 301 LYS A N 1
ATOM 2359 C CA . LYS A 1 301 ? -25.657 6.274 39.000 1.00 54.56 301 LYS A CA 1
ATOM 2360 C C . LYS A 1 301 ? -26.298 7.607 39.417 1.00 54.56 301 LYS A C 1
ATOM 2362 O O . LYS A 1 301 ? -26.240 7.924 40.605 1.00 54.56 301 LYS A O 1
ATOM 2367 N N . LEU A 1 302 ? -26.832 8.380 38.470 1.00 52.28 302 LEU A N 1
ATOM 2368 C CA . LEU A 1 302 ? -27.520 9.659 38.700 1.00 52.28 302 LEU A CA 1
ATOM 2369 C C . LEU A 1 302 ? -29.034 9.446 38.716 1.00 52.28 302 LEU A C 1
ATOM 2371 O O . LEU A 1 302 ? -29.686 10.085 39.568 1.00 52.28 302 LEU A O 1
#

Radius of gyration: 33.38 Å; chains: 1; bounding box: 82×51×96 Å

pLDDT: mean 72.32, std 15.96, range [34.47, 95.44]

Foldseek 3Di:
DDPDPDDPDDDDDDDPDCPVVVPDDDPVVLLVVLVVLLVVLLVLLVVLLVLLVVLLVVLVVLVVCLVVVVVCVVPVCPPVNVVVVVVVVVVLVVVVPDPPPDPDDDDDDDPPPVVNVVNVLVVLVCVCCVVLVVPPSVLVSVLSVLSSVLSNLLSVLSVLLSVVSDDDSCCLVPPPQDPVVPPPCCVVVVPPPPPDDPDDPDLDSNALVVLLVSLVVLLVSLVVNVVSVVVVLVSVLVSCCVVDVVCNVVVCVCVVVVVVVNCVSNVSSVVSNVVSVSSVVSVVSVVVSSVSSNVSVVVVVD

Secondary structure (DSSP, 8-state):
-----------TTS---TTTTS----HHHHHHHHHHHHHHHHHHHHHHHHHHHHHHHHHHHHHHHHHHHHHHHHHHS-HHHHHHHHHHHHHHHHHHTS---------S--PPPHHHHHHHHHHHHHHHHHHHHHHHHHHHHHHHHHHHHHHHHHHHHHHHHHHHT---HHHHHH-----TT------TTTS--TTS--S-----TTSHHHHHHHHHHHHHHHHHHHHHHHHHHHHHHHHHHHH-TTTTTGGGGGHHHHHHHHHHHHHHHHHHHHHHHHHHHHHHHHHHHHHHHHHHHHHTT-